Protein AF-A0A453HVV8-F1 (afdb_monomer_lite)

Foldseek 3Di:
DDPPDPDDPDPPVVVVVVVVVVVCVVVVDDPPCVVCCVVVVPDVVVPDDDCPLVVVLVVVLVLVVVVPDPQAAAEEAADPDDPPCVSVVSSQVNNCVPRVHHYDYDHLLQCLVAWDQDPVQFIDGVNTTYQEYAYPDPLDCVSDPDCSSVVSLVSVLSGPHCYNPHPVVSVCPDLVVVLVCLDPPNVVVVDVDPVVVVVVNVPDDDHDDPVPPVVVVVVVVVVVVVD

Sequence (227 aa):
IAFFYRTKKVEDFTAWLLEIHAKMMAVNKKEDLNQYSEVLGLDSERIPRNWAASQFAEALGKAWVEYNNESAVVTMVVQAEERNMYDQYWLINHLKESHGVMIIRKTLAQVEAEGLVLPDGTLVVDGRPVVVVYFRAGYALTDYPSEVERIARLFIEQSSAIKCPSISYHLVGTKKIQQELAKPSVLERFLDNKEDIAKLRKCFAGLWSLDNDEIVKSAIENLTRLS

Secondary structure (DSSP, 8-state):
-----------HHHHHHHHHHHHHHHTT----GGGGHHHHT--GGGS----HHHHHHHHHHHHHHHHT-TT-EEEEE--SS-TTHHHHHHHHHHHHHHH---EEEE-HHHHHHHEEE-TTS-EEETTEEEEEEEESS-SSGGG-SSHHHHHHHHHHHHSSSEEET-HHHHHHTSHHHHHHHTSTTTGGGT---HHHHHHHHHT------TT-HHHHHHHHHHHHT--

Structure (mmCIF, N/CA/C/O backbone):
data_AF-A0A453HVV8-F1
#
_entry.id   AF-A0A453HVV8-F1
#
loop_
_atom_site.group_PDB
_atom_site.id
_atom_site.type_symbol
_atom_site.label_atom_id
_atom_site.label_alt_id
_atom_site.label_comp_id
_atom_site.label_asym_id
_atom_site.label_entity_id
_atom_site.label_seq_id
_atom_site.pdbx_PDB_ins_code
_atom_site.Cartn_x
_atom_site.Cartn_y
_atom_site.Cartn_z
_atom_site.occupancy
_atom_site.B_iso_or_equiv
_atom_site.auth_seq_id
_atom_site.auth_comp_id
_atom_site.auth_asym_id
_atom_site.auth_atom_id
_atom_site.pdbx_PDB_model_num
ATOM 1 N N . ILE A 1 1 ? -32.226 14.887 2.626 1.00 35.22 1 ILE A N 1
ATOM 2 C CA . ILE A 1 1 ? -31.518 14.518 3.877 1.00 35.22 1 ILE A CA 1
ATOM 3 C C . ILE A 1 1 ? -30.706 15.733 4.295 1.00 35.22 1 ILE A C 1
ATOM 5 O O . ILE A 1 1 ? -29.800 16.124 3.573 1.00 35.22 1 ILE A O 1
ATOM 9 N N . ALA A 1 2 ? -31.139 16.415 5.354 1.00 29.61 2 ALA A N 1
ATOM 10 C CA . ALA A 1 2 ? -30.565 17.678 5.800 1.00 29.61 2 ALA A CA 1
ATOM 11 C C . ALA A 1 2 ? -29.297 17.419 6.628 1.00 29.61 2 ALA A C 1
ATOM 13 O O . ALA A 1 2 ? -29.376 16.893 7.735 1.00 29.61 2 ALA A O 1
ATOM 14 N N . PHE A 1 3 ? -28.134 17.789 6.095 1.00 31.64 3 PHE A N 1
ATOM 15 C CA . PHE A 1 3 ? -26.885 17.854 6.853 1.00 31.64 3 PHE A CA 1
ATOM 16 C C . PHE A 1 3 ? -26.875 19.161 7.661 1.00 31.64 3 PHE A C 1
ATOM 18 O O . PHE A 1 3 ? -26.398 20.190 7.198 1.00 31.64 3 PHE A O 1
ATOM 25 N N . PHE A 1 4 ? -27.438 19.136 8.869 1.00 34.00 4 PHE A N 1
ATOM 26 C CA . PHE A 1 4 ? -27.255 20.200 9.861 1.00 34.00 4 PHE A CA 1
ATOM 27 C C . PHE A 1 4 ? -26.228 19.735 10.900 1.00 34.00 4 PHE A C 1
ATOM 29 O O . PHE A 1 4 ? -26.570 19.322 12.003 1.00 34.00 4 PHE A O 1
ATOM 36 N N . TYR A 1 5 ? -24.947 19.808 10.541 1.00 34.34 5 TYR A N 1
ATOM 37 C CA . TYR A 1 5 ? -23.879 19.928 11.532 1.00 34.34 5 TYR A CA 1
ATOM 38 C C . TYR A 1 5 ? -23.508 21.407 11.621 1.00 34.34 5 TYR A C 1
ATOM 40 O O . TYR A 1 5 ? -23.202 22.030 10.610 1.00 34.34 5 TYR A O 1
ATOM 48 N N . ARG A 1 6 ? -23.574 21.973 12.834 1.00 38.25 6 ARG A N 1
ATOM 49 C CA . ARG A 1 6 ? -23.098 23.326 13.168 1.00 38.25 6 ARG A CA 1
ATOM 50 C C . ARG A 1 6 ? -21.663 23.502 12.657 1.00 38.25 6 ARG A C 1
ATOM 52 O O . ARG A 1 6 ? -20.715 23.082 13.318 1.00 38.25 6 ARG A O 1
ATOM 59 N N . THR A 1 7 ? -21.494 24.126 11.500 1.00 39.34 7 THR A N 1
ATOM 60 C CA . THR A 1 7 ? -20.181 24.522 10.999 1.00 39.34 7 THR A CA 1
ATOM 61 C C . THR A 1 7 ? -19.708 25.751 11.767 1.00 39.34 7 THR A C 1
ATOM 63 O O . THR A 1 7 ? -20.425 26.749 11.878 1.00 39.34 7 THR A O 1
ATOM 66 N N . LYS A 1 8 ? -18.479 25.676 12.299 1.00 47.94 8 LYS A N 1
ATOM 67 C CA . LYS A 1 8 ? -17.661 26.848 12.650 1.00 47.94 8 LYS A CA 1
ATOM 68 C C . LYS A 1 8 ? -17.756 27.872 11.508 1.00 47.94 8 LYS A C 1
ATOM 70 O O . LYS A 1 8 ? -17.893 27.450 10.361 1.00 47.94 8 LYS A O 1
ATOM 75 N N . LYS A 1 9 ? -17.702 29.178 11.821 1.00 49.72 9 LYS A N 1
ATOM 76 C CA . LYS A 1 9 ? -17.649 30.265 10.822 1.00 49.72 9 LYS A CA 1
ATOM 77 C C . LYS A 1 9 ? -16.786 29.817 9.641 1.00 49.72 9 LYS A C 1
ATOM 79 O O . LYS A 1 9 ? -15.600 29.556 9.816 1.00 49.72 9 LYS A O 1
ATOM 84 N N . VAL A 1 10 ? -17.427 29.648 8.493 1.00 59.25 10 VAL A N 1
ATOM 85 C CA . VAL A 1 10 ? -16.767 29.272 7.250 1.00 59.25 10 VAL A CA 1
ATOM 86 C C . VAL A 1 10 ? -15.940 30.485 6.826 1.00 59.25 10 VAL A C 1
ATOM 88 O O . VAL A 1 10 ? -16.474 31.592 6.824 1.00 59.25 10 VAL A O 1
ATOM 91 N N . GLU A 1 11 ? -14.647 30.305 6.554 1.00 76.50 11 GLU A N 1
ATOM 92 C CA . GLU A 1 11 ? -13.771 31.400 6.115 1.00 76.50 11 GLU A CA 1
ATOM 93 C C . GLU A 1 11 ? -14.331 32.071 4.853 1.00 76.50 11 GLU A C 1
ATOM 95 O O . GLU A 1 11 ? -14.941 31.400 4.014 1.00 76.50 11 GLU A O 1
ATOM 100 N N . ASP A 1 12 ? -14.111 33.382 4.710 1.00 81.75 12 ASP A N 1
ATOM 101 C CA . ASP A 1 12 ? -14.755 34.225 3.689 1.00 81.75 12 ASP A CA 1
ATOM 102 C C . ASP A 1 12 ? -14.621 33.656 2.267 1.00 81.75 12 ASP A C 1
ATOM 104 O O . ASP A 1 12 ? -15.569 33.686 1.482 1.00 81.75 12 ASP A O 1
ATOM 108 N N . PHE A 1 13 ? -13.476 33.042 1.956 1.00 75.69 13 PHE A N 1
ATOM 109 C CA . PHE A 1 13 ? -13.241 32.380 0.673 1.00 75.69 13 PHE A CA 1
ATOM 110 C C . PHE A 1 13 ? -14.183 31.190 0.430 1.00 75.69 13 PHE A C 1
ATOM 112 O O . PHE A 1 13 ? -14.746 31.042 -0.654 1.00 75.69 13 PHE A O 1
ATOM 119 N N . THR A 1 14 ? -14.405 30.354 1.444 1.00 74.94 14 THR A N 1
ATOM 120 C CA . THR A 1 14 ? -15.292 29.190 1.324 1.00 74.94 14 THR A CA 1
ATOM 121 C C . THR A 1 14 ? -16.762 29.620 1.309 1.00 74.94 14 THR A C 1
ATOM 123 O O . THR A 1 14 ? -17.561 29.033 0.580 1.00 74.94 14 THR A O 1
ATOM 126 N N . ALA A 1 15 ? -17.126 30.681 2.039 1.00 76.94 15 ALA A N 1
ATOM 127 C CA . ALA A 1 15 ? -18.464 31.270 1.967 1.00 76.94 15 ALA A CA 1
ATOM 128 C C . ALA A 1 15 ? -18.771 31.802 0.556 1.00 76.94 15 ALA A C 1
ATOM 130 O O . ALA A 1 15 ? -19.842 31.531 0.011 1.00 76.94 15 ALA A O 1
ATOM 131 N N . TRP A 1 16 ? -17.801 32.471 -0.072 1.00 87.69 16 TRP A N 1
ATOM 132 C CA . TRP A 1 16 ? -17.907 32.938 -1.454 1.00 87.69 16 TRP A CA 1
ATOM 133 C C . TRP A 1 16 ? -18.043 31.785 -2.464 1.00 87.69 16 TRP A C 1
ATOM 135 O O . TRP A 1 16 ? -18.898 31.838 -3.349 1.00 87.69 16 TRP A O 1
ATOM 145 N N . LEU A 1 17 ? -17.278 30.697 -2.311 1.00 85.44 17 LEU A N 1
ATOM 146 C CA . LEU A 1 17 ? -17.416 29.509 -3.167 1.00 85.44 17 LEU A CA 1
ATOM 147 C C . LEU A 1 17 ? -18.788 28.830 -3.021 1.00 85.44 17 LEU A C 1
ATOM 149 O O . LEU A 1 17 ? -19.368 28.399 -4.020 1.00 85.44 17 LEU A O 1
ATOM 153 N N . LEU A 1 18 ? -19.339 28.760 -1.805 1.00 79.06 18 LEU A N 1
ATOM 154 C CA . LEU A 1 18 ? -20.696 28.250 -1.573 1.00 79.06 18 LEU A CA 1
ATOM 155 C C . LEU A 1 18 ? -21.758 29.144 -2.222 1.00 79.06 18 LEU A C 1
ATOM 157 O O . LEU A 1 18 ? -22.735 28.631 -2.766 1.00 79.06 18 LEU A O 1
ATOM 161 N N . GLU A 1 19 ? -21.558 30.463 -2.222 1.00 86.25 19 GLU A N 1
ATOM 162 C CA . GLU A 1 19 ? -22.435 31.398 -2.930 1.00 86.25 19 GLU A CA 1
ATOM 163 C C . GLU A 1 19 ? -22.391 31.169 -4.449 1.00 86.25 19 GLU A C 1
ATOM 165 O O . GLU A 1 19 ? -23.438 31.152 -5.102 1.00 86.25 19 GLU A O 1
ATOM 170 N N . ILE A 1 20 ? -21.205 30.924 -5.020 1.00 85.31 20 ILE A N 1
ATOM 171 C CA . ILE A 1 20 ? -21.062 30.536 -6.433 1.00 85.31 20 ILE A CA 1
ATOM 172 C C . ILE A 1 20 ? -21.808 29.231 -6.703 1.00 85.31 20 ILE A C 1
ATOM 174 O O . ILE A 1 20 ? -22.584 29.167 -7.655 1.00 85.31 20 ILE A O 1
ATOM 178 N N . HIS A 1 21 ? -21.617 28.205 -5.870 1.00 78.06 21 HIS A N 1
ATOM 179 C CA . HIS A 1 21 ? -22.300 26.923 -6.032 1.00 78.06 21 HIS A CA 1
ATOM 180 C C . HIS A 1 21 ? -23.826 27.085 -5.971 1.00 78.06 21 HIS A C 1
ATOM 182 O O . HIS A 1 21 ? -24.528 26.592 -6.851 1.00 78.06 21 HIS A O 1
ATOM 188 N N . ALA A 1 22 ? -24.345 27.843 -5.001 1.00 79.06 22 ALA A N 1
ATOM 189 C CA . ALA A 1 22 ? -25.773 28.135 -4.888 1.00 79.06 22 ALA A CA 1
ATOM 190 C C . ALA A 1 22 ? -26.310 28.870 -6.127 1.00 79.06 22 ALA A C 1
ATOM 192 O O . ALA A 1 22 ? -27.369 28.510 -6.643 1.00 79.06 22 ALA A O 1
ATOM 193 N N . LYS A 1 23 ? -25.559 29.849 -6.653 1.00 84.06 23 LYS A N 1
ATOM 194 C CA . LYS A 1 23 ? -25.899 30.529 -7.911 1.00 84.06 23 LYS A CA 1
ATOM 195 C C . LYS A 1 23 ? -25.912 29.551 -9.084 1.00 84.06 23 LYS A C 1
ATOM 197 O O . LYS A 1 23 ? -26.877 29.567 -9.835 1.00 84.06 23 LYS A O 1
ATOM 202 N N . MET A 1 24 ? -24.913 28.674 -9.219 1.00 77.12 24 MET A N 1
ATOM 203 C CA . MET A 1 24 ? -24.854 27.657 -10.283 1.00 77.12 24 MET A CA 1
ATOM 204 C C . MET A 1 24 ? -26.018 26.659 -10.213 1.00 77.12 24 MET A C 1
ATOM 206 O O . MET A 1 24 ? -26.622 26.349 -11.242 1.00 77.12 24 MET A O 1
ATOM 210 N N . MET A 1 25 ? -26.379 26.216 -9.007 1.00 71.56 25 MET A N 1
ATOM 211 C CA . MET A 1 25 ? -27.536 25.349 -8.771 1.00 71.56 25 MET A CA 1
ATOM 212 C C . MET A 1 25 ? -28.857 26.049 -9.113 1.00 71.56 25 MET A C 1
ATOM 214 O O . MET A 1 25 ? -29.742 25.423 -9.693 1.00 71.56 25 MET A O 1
ATOM 218 N N . ALA A 1 26 ? -28.988 27.350 -8.826 1.00 78.88 26 ALA A N 1
ATOM 219 C CA . ALA A 1 26 ? -30.176 28.135 -9.173 1.00 78.88 26 ALA A CA 1
ATOM 220 C C . ALA A 1 26 ? -30.367 28.297 -10.691 1.00 78.88 26 ALA A C 1
ATOM 222 O O . ALA A 1 26 ? -31.504 28.331 -11.158 1.00 78.88 26 ALA A O 1
ATOM 223 N N . VAL A 1 27 ? -29.280 28.337 -11.473 1.00 81.19 27 VAL A N 1
ATOM 224 C CA . VAL A 1 27 ? -29.361 28.313 -12.949 1.00 81.19 27 VAL A CA 1
ATOM 225 C C . VAL A 1 27 ? -29.596 26.904 -13.506 1.00 81.19 27 VAL A C 1
ATOM 227 O O . VAL A 1 27 ? -29.660 26.733 -14.721 1.00 81.19 27 VAL A O 1
ATOM 230 N N . ASN A 1 28 ? -29.712 25.892 -12.637 1.00 67.69 28 ASN A N 1
ATOM 231 C CA . ASN A 1 28 ? -29.846 24.481 -12.994 1.00 67.69 28 ASN A CA 1
ATOM 232 C C . ASN A 1 28 ? -28.794 24.042 -14.028 1.00 67.69 28 ASN A C 1
ATOM 234 O O . ASN A 1 28 ? -29.092 23.294 -14.965 1.00 67.69 28 ASN A O 1
ATOM 238 N N . LYS A 1 29 ? -27.566 24.568 -13.893 1.00 60.41 29 LYS A N 1
ATOM 239 C CA . LYS A 1 29 ? -26.468 24.279 -14.815 1.00 60.41 29 LYS A CA 1
ATOM 240 C C . LYS A 1 29 ? -26.126 22.795 -14.693 1.00 60.41 29 LYS A C 1
ATOM 242 O O . LYS A 1 29 ? -25.460 22.378 -13.751 1.00 60.41 29 LYS A O 1
ATOM 247 N N . LYS A 1 30 ? -26.597 21.994 -15.647 1.00 58.25 30 LYS A N 1
ATOM 248 C CA . LYS A 1 30 ? -26.200 20.593 -15.769 1.00 58.25 30 LYS A CA 1
ATOM 249 C C . LYS A 1 30 ? -24.775 20.549 -16.306 1.00 58.25 30 LYS A C 1
ATOM 251 O O . LYS A 1 30 ? -24.537 20.920 -17.449 1.00 58.25 30 LYS A O 1
ATOM 256 N N . GLU A 1 31 ? -23.832 20.081 -15.498 1.00 59.59 31 GLU A N 1
ATOM 257 C CA . GLU A 1 31 ? -22.476 19.744 -15.951 1.00 59.59 31 GLU A CA 1
ATOM 258 C C . GLU A 1 31 ? -22.471 18.347 -16.583 1.00 59.59 31 GLU A C 1
ATOM 260 O O . GLU A 1 31 ? -21.721 17.456 -16.198 1.00 59.59 31 GLU A O 1
ATOM 265 N N . ASP A 1 32 ? -23.381 18.138 -17.531 1.00 57.94 32 ASP A N 1
ATOM 266 C CA . ASP A 1 32 ? -23.475 16.896 -18.279 1.00 57.94 32 ASP A CA 1
ATOM 267 C C . ASP A 1 32 ? -22.634 17.043 -19.547 1.00 57.94 32 ASP A C 1
ATOM 269 O O . ASP A 1 32 ? -23.061 17.647 -20.532 1.00 57.94 32 ASP A O 1
ATOM 273 N N . LEU A 1 33 ? -21.408 16.515 -19.505 1.00 57.66 33 LEU A N 1
ATOM 274 C CA . LEU A 1 33 ? -20.479 16.531 -20.640 1.00 57.66 33 LEU A CA 1
ATOM 275 C C . LEU A 1 33 ? -21.088 15.899 -21.901 1.00 57.66 33 LEU A C 1
ATOM 277 O O . LEU A 1 33 ? -20.681 16.249 -23.009 1.00 57.66 33 LEU A O 1
ATOM 281 N N . ASN A 1 34 ? -22.105 15.039 -21.755 1.00 59.41 34 ASN A N 1
ATOM 282 C CA . ASN A 1 34 ? -22.815 14.448 -22.887 1.00 59.41 34 ASN A CA 1
ATOM 283 C C . ASN A 1 34 ? -23.526 15.501 -23.748 1.00 59.41 34 ASN A C 1
ATOM 285 O O . ASN A 1 34 ? -23.681 15.287 -24.948 1.00 59.41 34 ASN A O 1
ATOM 289 N N . GLN A 1 35 ? -23.895 16.659 -23.188 1.00 61.25 35 GLN A N 1
ATOM 290 C CA . GLN A 1 35 ? -24.517 17.756 -23.943 1.00 61.25 35 GLN A CA 1
ATOM 291 C C . GLN A 1 35 ? -23.563 18.413 -24.950 1.00 61.25 35 GLN A C 1
ATOM 293 O O . GLN A 1 35 ? -24.018 19.051 -25.895 1.00 61.25 35 GLN A O 1
ATOM 298 N N . TYR A 1 36 ? -22.251 18.236 -24.777 1.00 61.66 36 TYR A N 1
ATOM 299 C CA . TYR A 1 36 ? -21.220 18.739 -25.689 1.00 61.66 36 TYR A CA 1
ATOM 300 C C . TYR A 1 36 ? -20.586 17.627 -26.534 1.00 61.66 36 TYR A C 1
ATOM 302 O O . TYR A 1 36 ? -19.618 17.885 -27.248 1.00 61.66 36 TYR A O 1
ATOM 310 N N . SER A 1 37 ? -21.108 16.397 -26.462 1.00 60.88 37 SER A N 1
ATOM 311 C CA . SER A 1 37 ? -20.498 15.217 -27.086 1.00 60.88 37 SER A CA 1
ATOM 312 C C . SER A 1 37 ? -20.373 15.331 -28.608 1.00 60.88 37 SER A C 1
ATOM 314 O O . SER A 1 37 ? -19.290 15.086 -29.136 1.00 60.88 37 SER A O 1
ATOM 316 N N . GLU A 1 38 ? -21.417 15.795 -29.303 1.00 60.84 38 GLU A N 1
ATOM 317 C CA . GLU A 1 38 ? -21.387 16.024 -30.758 1.00 60.84 38 GLU A CA 1
ATOM 318 C C . GLU A 1 38 ? -20.434 17.161 -31.160 1.00 60.84 38 GLU A C 1
ATOM 320 O O . GLU A 1 38 ? -19.725 17.049 -32.157 1.00 60.84 38 GLU A O 1
ATOM 325 N N . VAL A 1 39 ? -20.372 18.242 -30.372 1.00 64.75 39 VAL A N 1
ATOM 326 C CA . VAL A 1 39 ? -19.542 19.428 -30.669 1.00 64.75 39 VAL A CA 1
ATOM 327 C C . VAL A 1 39 ? -18.055 19.153 -30.433 1.00 64.75 39 VAL A C 1
ATOM 329 O O . VAL A 1 39 ? -17.204 19.645 -31.170 1.00 64.75 39 VAL A O 1
ATOM 332 N N . LEU A 1 40 ? -17.736 18.371 -29.402 1.00 66.56 40 LEU A N 1
ATOM 333 C CA . LEU A 1 40 ? -16.366 18.031 -29.018 1.00 66.56 40 LEU A CA 1
ATOM 334 C C . LEU A 1 40 ? -15.879 16.713 -29.645 1.00 66.56 40 LEU A C 1
ATOM 336 O O . LEU A 1 40 ? -14.731 16.332 -29.425 1.00 66.56 40 LEU A O 1
ATOM 340 N N . GLY A 1 41 ? -16.731 16.009 -30.402 1.00 65.88 41 GLY A N 1
ATOM 341 C CA . GLY A 1 41 ? -16.420 14.685 -30.947 1.00 65.88 41 GLY A CA 1
ATOM 342 C C . GLY A 1 41 ? -16.088 13.659 -29.856 1.00 65.88 41 GLY A C 1
ATOM 343 O O . GLY A 1 41 ? -15.232 12.796 -30.060 1.00 65.88 41 GLY A O 1
ATOM 344 N N . LEU A 1 42 ? -16.707 13.787 -28.676 1.00 68.94 42 LEU A N 1
ATOM 345 C CA . LEU A 1 42 ? -16.451 12.911 -27.535 1.00 68.94 42 LEU A CA 1
ATOM 346 C C . LEU A 1 42 ? -17.173 11.584 -27.743 1.00 68.94 42 LEU A C 1
ATOM 348 O O . LEU A 1 42 ? -18.352 11.430 -27.437 1.00 68.94 42 LEU A O 1
ATOM 352 N N . ASP A 1 43 ? -16.426 10.613 -28.246 1.00 71.56 43 ASP A N 1
ATOM 353 C CA . ASP A 1 43 ? -16.847 9.223 -28.303 1.00 71.56 43 ASP A CA 1
ATOM 354 C C . ASP A 1 43 ? -16.552 8.555 -26.953 1.00 71.56 43 ASP A C 1
ATOM 356 O O . ASP A 1 43 ? -15.411 8.196 -26.645 1.00 71.56 43 ASP A O 1
ATOM 360 N N . SER A 1 44 ? -17.589 8.427 -26.120 1.00 68.75 44 SER A N 1
ATOM 361 C CA . SER A 1 44 ? -17.477 7.810 -24.792 1.00 68.75 44 SER A CA 1
ATOM 362 C C . SER A 1 44 ? -16.998 6.353 -24.839 1.00 68.75 44 SER A C 1
ATOM 364 O O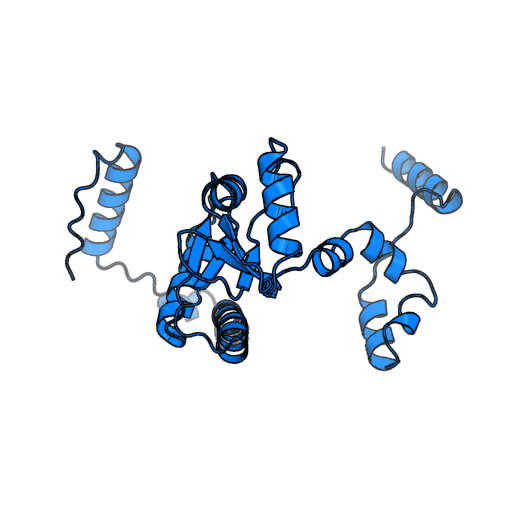 . SER A 1 44 ? -16.434 5.878 -23.855 1.00 68.75 44 SER A O 1
ATOM 366 N N . GLU A 1 45 ? -17.138 5.661 -25.978 1.00 79.75 45 GLU A N 1
ATOM 367 C CA . GLU A 1 45 ? -16.640 4.293 -26.160 1.00 79.75 45 GLU A CA 1
ATOM 368 C C . GLU A 1 45 ? -15.117 4.247 -26.357 1.00 79.75 45 GLU A C 1
ATOM 370 O O . GLU A 1 45 ? -14.491 3.215 -26.110 1.00 79.75 45 GLU A O 1
ATOM 375 N N . ARG A 1 46 ? -14.487 5.372 -26.727 1.00 82.44 46 ARG A N 1
ATOM 376 C CA . ARG A 1 46 ? -13.018 5.497 -26.809 1.00 82.44 46 ARG A CA 1
ATOM 377 C C . ARG A 1 46 ? -12.359 5.748 -25.465 1.00 82.44 46 ARG A C 1
ATOM 379 O O . ARG A 1 46 ? -11.139 5.625 -25.373 1.00 82.44 46 ARG A O 1
ATOM 386 N N . ILE A 1 47 ? -13.128 6.115 -24.441 1.00 81.00 47 ILE A N 1
ATOM 387 C CA . ILE A 1 47 ? -12.623 6.278 -23.079 1.00 81.00 47 ILE A CA 1
ATOM 388 C C . ILE A 1 47 ? -12.724 4.914 -22.391 1.00 81.00 47 ILE A C 1
ATOM 390 O O . ILE A 1 47 ? -13.834 4.440 -22.133 1.00 81.00 47 ILE A O 1
ATOM 394 N N . PRO A 1 48 ? -11.595 4.254 -22.068 1.00 86.81 48 PRO A N 1
ATOM 395 C CA . PRO A 1 48 ? -11.646 2.964 -21.403 1.00 86.81 48 PRO A CA 1
A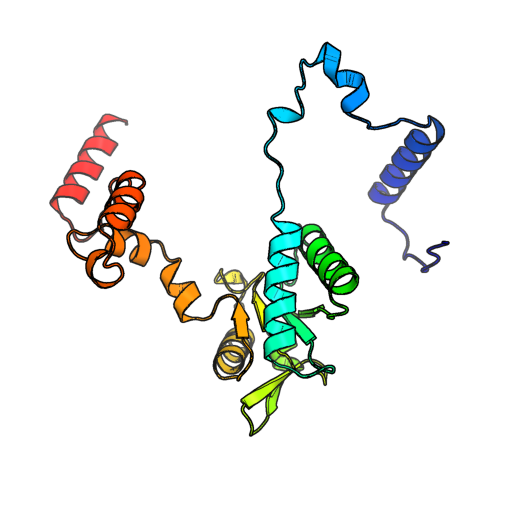TOM 396 C C . PRO A 1 48 ? -12.351 3.095 -20.055 1.00 86.81 48 PRO A C 1
ATOM 398 O O . PRO A 1 48 ? -12.035 3.979 -19.254 1.00 86.81 48 PRO A O 1
ATOM 401 N N . ARG A 1 49 ? -13.293 2.189 -19.782 1.00 87.81 49 ARG A N 1
ATOM 402 C CA . ARG A 1 49 ? -13.923 2.110 -18.460 1.00 87.81 49 ARG A CA 1
ATOM 403 C C . ARG A 1 49 ? -12.856 1.853 -17.398 1.00 87.81 49 ARG A C 1
ATOM 405 O O . ARG A 1 49 ? -11.990 0.999 -17.582 1.00 87.81 49 ARG A O 1
ATOM 412 N N . ASN A 1 50 ? -12.957 2.553 -16.271 1.00 86.62 50 ASN A N 1
ATOM 413 C CA . ASN A 1 50 ? -12.022 2.433 -15.161 1.00 86.62 50 ASN A CA 1
ATOM 414 C C . ASN A 1 50 ? -12.749 1.948 -13.902 1.00 86.62 50 ASN A C 1
ATOM 416 O O . ASN A 1 50 ? -13.582 2.655 -13.344 1.00 86.62 50 ASN A O 1
ATOM 420 N N . TRP A 1 51 ? -12.403 0.741 -13.460 1.00 89.06 51 TRP A N 1
ATOM 421 C CA . TRP A 1 51 ? -12.999 0.074 -12.299 1.00 89.06 51 TRP A CA 1
ATOM 422 C C . TRP A 1 51 ? -12.082 0.089 -11.073 1.00 89.06 51 TRP A C 1
ATOM 424 O O . TRP A 1 51 ? -12.326 -0.652 -10.121 1.00 89.06 51 TRP A O 1
ATOM 434 N N . ALA A 1 52 ? -11.022 0.905 -11.083 1.00 89.19 52 ALA A N 1
ATOM 435 C CA . ALA A 1 52 ? -9.985 0.880 -10.058 1.00 89.19 52 ALA A CA 1
ATOM 436 C C . ALA A 1 52 ? -10.565 1.008 -8.644 1.00 89.19 52 ALA A C 1
ATOM 438 O O . ALA A 1 52 ? -10.319 0.141 -7.813 1.00 89.19 52 ALA A O 1
ATOM 439 N N . ALA A 1 53 ? -11.395 2.025 -8.381 1.00 83.44 53 ALA A N 1
ATOM 440 C CA . ALA A 1 53 ? -11.973 2.251 -7.053 1.00 83.44 53 ALA A CA 1
ATOM 441 C C . ALA A 1 53 ? -12.782 1.043 -6.543 1.00 83.44 53 ALA A C 1
ATOM 443 O O . ALA A 1 53 ? -12.599 0.615 -5.403 1.00 83.44 53 ALA A O 1
ATOM 444 N N . SER A 1 54 ? -13.613 0.446 -7.405 1.00 88.56 54 SER A N 1
ATOM 445 C CA . SER A 1 54 ? -14.372 -0.761 -7.063 1.00 88.56 54 SER A CA 1
ATOM 446 C C . SER A 1 54 ? -13.477 -1.975 -6.835 1.00 88.56 54 SER A C 1
ATOM 448 O O . SER A 1 54 ? -13.699 -2.731 -5.897 1.00 88.56 54 SER A O 1
ATOM 450 N N . GLN A 1 55 ? -12.422 -2.141 -7.633 1.00 94.12 55 GLN A N 1
ATOM 451 C CA . GLN A 1 55 ? -11.492 -3.261 -7.490 1.00 94.12 55 GLN A CA 1
ATOM 452 C C . GLN A 1 55 ? -10.625 -3.144 -6.229 1.00 94.12 55 GLN A C 1
ATOM 454 O O . GLN A 1 55 ? -10.337 -4.160 -5.598 1.00 94.12 55 GLN A O 1
ATOM 459 N N . PHE A 1 56 ? -10.247 -1.928 -5.818 1.00 93.69 56 PHE A N 1
ATOM 460 C CA . PHE A 1 56 ? -9.570 -1.706 -4.537 1.00 93.69 56 PHE A CA 1
ATOM 461 C C . PHE A 1 56 ? -10.469 -2.073 -3.353 1.00 93.69 56 PHE A C 1
ATOM 463 O O . PHE A 1 56 ? -10.014 -2.765 -2.442 1.00 93.69 56 PHE A O 1
ATOM 470 N N . ALA A 1 57 ? -11.737 -1.649 -3.367 1.00 93.19 57 ALA A N 1
ATOM 471 C CA . ALA A 1 57 ? -12.684 -2.016 -2.316 1.00 93.19 57 ALA A CA 1
ATOM 472 C C . ALA A 1 57 ? -12.931 -3.529 -2.284 1.00 93.19 57 ALA A C 1
ATOM 474 O O . ALA A 1 57 ? -12.863 -4.126 -1.219 1.00 93.19 57 ALA A O 1
ATOM 475 N N . GLU A 1 58 ? -13.122 -4.160 -3.442 1.00 94.69 58 GLU A N 1
ATOM 476 C CA . GLU A 1 58 ? -13.275 -5.613 -3.568 1.00 94.69 58 GLU A CA 1
ATOM 477 C C . GLU A 1 58 ? -12.085 -6.375 -2.963 1.00 94.69 58 GLU A C 1
ATOM 479 O O . GLU A 1 58 ? -12.265 -7.349 -2.234 1.00 94.69 58 GLU A O 1
ATOM 484 N N . ALA A 1 59 ? -10.853 -5.931 -3.230 1.00 95.69 59 ALA A N 1
ATOM 485 C CA . ALA A 1 59 ? -9.657 -6.566 -2.682 1.00 95.69 59 ALA A CA 1
ATOM 486 C C . ALA A 1 59 ? -9.594 -6.459 -1.148 1.00 95.69 59 ALA A C 1
ATOM 488 O O . ALA A 1 59 ? -9.292 -7.444 -0.473 1.00 95.69 59 ALA A O 1
ATOM 489 N N . LEU A 1 60 ? -9.910 -5.284 -0.591 1.00 95.19 60 LEU A N 1
ATOM 490 C CA . LEU A 1 60 ? -9.977 -5.082 0.862 1.00 95.19 60 LEU A CA 1
ATOM 491 C C . LEU A 1 60 ? -11.127 -5.875 1.498 1.00 95.19 60 LEU A C 1
ATOM 493 O O . LEU A 1 60 ? -10.945 -6.461 2.564 1.00 95.19 60 LEU A O 1
ATOM 497 N N . GLY A 1 61 ? -12.282 -5.929 0.835 1.00 93.94 61 GLY A N 1
ATOM 498 C CA . GLY A 1 61 ? -13.446 -6.702 1.259 1.00 93.94 61 GLY A CA 1
ATOM 499 C C . GLY A 1 61 ? -13.140 -8.194 1.336 1.00 93.94 61 GLY A C 1
ATOM 500 O O . GLY A 1 61 ? -13.423 -8.825 2.349 1.00 93.94 61 GLY A O 1
ATOM 501 N N . LYS A 1 62 ? -12.461 -8.749 0.327 1.00 94.62 62 LYS A N 1
ATOM 502 C CA . LYS A 1 62 ? -12.003 -10.149 0.345 1.00 94.62 62 LYS A CA 1
ATOM 503 C C . LYS A 1 62 ? -11.022 -10.431 1.473 1.00 94.62 62 LYS A C 1
ATOM 505 O O . LYS A 1 62 ? -11.194 -11.414 2.180 1.00 94.62 62 LYS A O 1
ATOM 510 N N . ALA A 1 63 ? -10.037 -9.558 1.684 1.00 92.38 63 ALA A N 1
ATOM 511 C CA . ALA A 1 63 ? -9.099 -9.705 2.797 1.00 92.38 63 ALA A CA 1
ATOM 512 C C . ALA A 1 63 ? -9.817 -9.711 4.161 1.00 92.38 63 ALA A C 1
ATOM 514 O O . ALA A 1 63 ? -9.437 -10.463 5.055 1.00 92.38 63 ALA A O 1
ATOM 515 N N . TRP A 1 64 ? -10.877 -8.909 4.304 1.00 93.38 64 TRP A N 1
ATOM 516 C CA . TRP A 1 64 ? -11.728 -8.903 5.493 1.00 93.38 64 TRP A CA 1
ATOM 517 C C . TRP A 1 64 ? -12.530 -10.203 5.660 1.00 93.38 64 TRP A C 1
ATOM 519 O O . TRP A 1 64 ? -12.535 -10.770 6.751 1.00 93.38 64 TRP A O 1
ATOM 529 N N . VAL A 1 65 ? -13.143 -10.711 4.584 1.00 91.56 65 VAL A N 1
ATOM 530 C CA . VAL A 1 65 ? -13.892 -11.983 4.593 1.00 91.56 65 VAL A CA 1
ATOM 531 C C . VAL A 1 65 ? -12.991 -13.156 4.985 1.00 91.56 65 VAL A C 1
ATOM 533 O O . VAL A 1 65 ? -13.373 -13.950 5.839 1.00 91.56 65 VAL A O 1
ATOM 536 N N . GLU A 1 66 ? -11.782 -13.236 4.426 1.00 90.50 66 GLU A N 1
ATOM 537 C CA . GLU A 1 66 ? -10.813 -14.300 4.738 1.00 90.50 66 GLU A CA 1
ATOM 538 C C . GLU A 1 66 ? -10.347 -14.273 6.203 1.00 90.50 66 GLU A C 1
ATOM 540 O O . GLU A 1 66 ? -10.080 -15.316 6.794 1.00 90.50 66 GLU A O 1
ATOM 545 N N . TYR A 1 67 ? -10.275 -13.090 6.820 1.00 87.12 67 TYR A N 1
ATOM 546 C CA . TYR A 1 67 ? -9.935 -12.958 8.242 1.00 87.12 67 TYR A CA 1
ATOM 547 C C . TYR A 1 67 ? -11.079 -13.385 9.172 1.00 87.12 67 TYR A C 1
ATOM 549 O O . TYR A 1 67 ? -10.831 -13.740 10.323 1.00 87.12 67 TYR A O 1
ATOM 557 N N . ASN A 1 68 ? -12.321 -13.378 8.674 1.00 88.19 68 ASN A N 1
ATOM 558 C CA . ASN A 1 68 ? -13.500 -13.957 9.320 1.00 88.19 68 ASN A CA 1
ATOM 559 C C . ASN A 1 68 ? -13.755 -13.454 10.759 1.00 88.19 68 ASN A C 1
ATOM 561 O O . ASN A 1 68 ? -14.009 -14.230 11.682 1.00 88.19 68 ASN A O 1
ATOM 565 N N . ASN A 1 69 ? -13.685 -12.134 10.956 1.00 88.62 69 ASN A N 1
ATOM 566 C CA . ASN A 1 69 ? -14.036 -11.479 12.217 1.00 88.62 69 ASN A CA 1
ATOM 567 C C . ASN A 1 69 ? -14.903 -10.242 11.951 1.00 88.62 69 ASN A C 1
ATOM 569 O O . ASN A 1 69 ? -14.401 -9.202 11.526 1.00 88.62 69 ASN A O 1
ATOM 573 N N . GLU A 1 70 ? -16.196 -10.334 12.269 1.00 89.44 70 GLU A N 1
ATOM 574 C CA . GLU A 1 70 ? -17.177 -9.268 12.014 1.00 89.44 70 GLU A CA 1
ATOM 575 C C . GLU A 1 70 ? -16.878 -7.953 12.754 1.00 89.44 70 GLU A C 1
ATOM 577 O O . GLU A 1 70 ? -17.304 -6.879 12.331 1.00 89.44 70 GLU A O 1
ATOM 582 N N . SER A 1 71 ? -16.130 -8.021 13.859 1.00 91.56 71 SER A N 1
ATOM 583 C CA . SER A 1 71 ? -15.729 -6.842 14.634 1.00 91.56 71 SER A CA 1
ATOM 584 C C . SER A 1 71 ? -14.460 -6.167 14.104 1.00 91.56 71 SER A C 1
ATOM 586 O O . SER A 1 71 ? -14.141 -5.051 14.528 1.00 91.56 71 SER A O 1
ATOM 588 N N . ALA A 1 72 ? -13.740 -6.820 13.184 1.00 95.12 72 ALA A N 1
ATOM 589 C CA . ALA A 1 72 ? -12.491 -6.308 12.651 1.00 95.12 72 ALA A CA 1
ATOM 590 C C . ALA A 1 72 ? -12.716 -5.160 11.662 1.00 95.12 72 ALA A C 1
ATOM 592 O O . ALA A 1 72 ? -13.693 -5.120 10.911 1.00 95.12 72 ALA A O 1
ATOM 593 N N . VAL A 1 73 ? -11.773 -4.225 11.637 1.00 97.31 73 VAL A N 1
ATOM 594 C CA . VAL A 1 73 ? -11.779 -3.062 10.747 1.00 97.31 73 VAL A CA 1
ATOM 595 C C . VAL A 1 73 ? -10.542 -3.035 9.861 1.00 97.31 73 VAL A C 1
ATOM 597 O O . VAL A 1 73 ? -9.546 -3.716 10.110 1.00 97.31 73 VAL A O 1
ATOM 600 N N . VAL A 1 74 ? -10.591 -2.203 8.827 1.00 98.06 74 VAL A N 1
ATOM 601 C CA . VAL A 1 74 ? -9.397 -1.792 8.087 1.00 98.06 74 VAL A CA 1
ATOM 602 C C . VAL A 1 74 ? -8.853 -0.518 8.726 1.00 98.06 74 VAL A C 1
ATOM 604 O O . VAL A 1 74 ? -9.583 0.458 8.899 1.00 98.06 74 VAL A O 1
ATOM 607 N N . THR A 1 75 ? -7.563 -0.485 9.037 1.00 98.38 75 THR A N 1
ATOM 608 C CA . THR A 1 75 ? -6.882 0.748 9.448 1.00 98.38 75 THR A CA 1
ATOM 609 C C . THR A 1 75 ? -6.165 1.336 8.246 1.00 98.38 75 THR A C 1
ATOM 611 O O . THR A 1 75 ? -5.251 0.727 7.695 1.00 98.38 75 THR A O 1
ATOM 614 N N . MET A 1 76 ? -6.564 2.534 7.829 1.00 98.56 76 MET A N 1
ATOM 615 C CA . MET A 1 76 ? -5.867 3.298 6.803 1.00 98.56 76 MET A CA 1
ATOM 616 C C . MET A 1 76 ? -4.849 4.227 7.463 1.00 98.56 76 MET A C 1
ATOM 618 O O . MET A 1 76 ? -5.226 5.169 8.165 1.00 98.56 76 MET A O 1
ATOM 622 N N . VAL A 1 77 ? -3.564 3.971 7.221 1.00 98.62 77 VAL A N 1
ATOM 623 C CA . VAL A 1 77 ? -2.478 4.827 7.710 1.00 98.62 77 VAL A CA 1
ATOM 624 C C . VAL A 1 77 ? -2.367 6.039 6.794 1.00 98.62 77 VAL A C 1
ATOM 626 O O . VAL A 1 77 ? -2.132 5.874 5.600 1.00 98.62 77 VAL A O 1
ATOM 629 N N . VAL A 1 78 ? -2.544 7.245 7.331 1.00 98.50 78 VAL A N 1
ATOM 630 C CA . VAL A 1 78 ? -2.611 8.498 6.556 1.00 98.50 78 VAL A CA 1
ATOM 631 C C . VAL A 1 78 ? -1.606 9.535 7.050 1.00 98.50 78 VAL A C 1
ATOM 633 O O . VAL A 1 78 ? -1.135 9.470 8.186 1.00 98.50 78 VAL A O 1
ATOM 636 N N . GLN A 1 79 ? -1.292 10.514 6.202 1.00 97.81 79 GLN A N 1
ATOM 637 C CA . GLN A 1 79 ? -0.546 11.703 6.612 1.00 97.81 79 GLN A CA 1
ATOM 638 C C . GLN A 1 79 ? -1.435 12.599 7.489 1.00 97.81 79 GLN A C 1
ATOM 640 O O . GLN A 1 79 ? -2.661 12.584 7.356 1.00 97.81 79 GLN A O 1
ATOM 645 N N . ALA A 1 80 ? -0.827 13.391 8.378 1.00 93.81 80 ALA A N 1
ATOM 646 C CA . ALA A 1 80 ? -1.566 14.338 9.219 1.00 93.81 80 ALA A CA 1
ATOM 647 C C . ALA A 1 80 ? -2.272 15.420 8.380 1.00 93.81 80 ALA A C 1
ATOM 649 O O . ALA A 1 80 ? -3.418 15.775 8.653 1.00 93.81 80 ALA A O 1
ATOM 650 N N . GLU A 1 81 ? -1.607 15.890 7.323 1.00 93.25 81 GLU A N 1
ATOM 651 C CA . GLU A 1 81 ? -2.154 16.818 6.338 1.00 93.25 81 GLU A CA 1
ATOM 652 C C . GLU A 1 81 ? -2.232 16.132 4.974 1.00 93.25 81 GLU A C 1
ATOM 654 O O . GLU A 1 81 ? -1.218 15.890 4.328 1.00 93.25 81 GLU A O 1
ATOM 659 N N . GLU A 1 82 ? -3.445 15.821 4.522 1.00 93.50 82 GLU A N 1
ATOM 660 C CA . GLU A 1 82 ? -3.669 15.074 3.285 1.00 93.50 82 GLU A CA 1
ATOM 661 C C . GLU A 1 82 ? -4.634 15.838 2.375 1.00 93.50 82 GLU A C 1
ATOM 663 O O . GLU A 1 82 ? -5.847 15.864 2.594 1.00 93.50 82 GLU A O 1
ATOM 668 N N . ARG A 1 83 ? -4.097 16.475 1.330 1.00 89.19 83 ARG A N 1
ATOM 669 C CA . ARG A 1 83 ? -4.905 17.249 0.372 1.00 89.19 83 ARG A CA 1
ATOM 670 C C . ARG A 1 83 ? -5.742 16.352 -0.535 1.00 89.19 83 ARG A C 1
ATOM 672 O O . ARG A 1 83 ? -6.808 16.768 -0.978 1.00 89.19 83 ARG A O 1
ATOM 679 N N . ASN A 1 84 ? -5.301 15.119 -0.771 1.00 92.56 84 ASN A N 1
ATOM 680 C CA . ASN A 1 84 ? -6.008 14.124 -1.568 1.00 92.56 84 ASN A CA 1
ATOM 681 C C . ASN A 1 84 ? -6.889 13.199 -0.703 1.00 92.56 84 ASN A C 1
ATOM 683 O O . ASN A 1 84 ? -7.113 12.034 -1.031 1.00 92.56 84 ASN A O 1
ATOM 687 N N . MET A 1 85 ? -7.407 13.697 0.428 1.00 93.38 85 MET A N 1
ATOM 688 C CA . MET A 1 85 ? -8.197 12.876 1.356 1.00 93.38 85 MET A CA 1
ATOM 689 C C . MET A 1 85 ? -9.514 12.391 0.745 1.00 93.38 85 MET A C 1
ATOM 691 O O . MET A 1 85 ? -10.048 11.374 1.175 1.00 93.38 85 MET A O 1
ATOM 695 N N . TYR A 1 86 ? -10.052 13.091 -0.257 1.00 92.50 86 TYR A N 1
ATOM 696 C CA . TYR A 1 86 ? -11.310 12.705 -0.892 1.00 92.50 86 TYR A CA 1
ATOM 697 C C . TYR A 1 86 ? -11.189 11.394 -1.670 1.00 92.50 86 TYR A C 1
ATOM 699 O O . TYR A 1 86 ? -12.103 10.581 -1.591 1.00 92.50 86 TYR A O 1
ATOM 707 N N . ASP A 1 87 ? -10.056 11.136 -2.330 1.00 93.06 87 ASP A N 1
ATOM 708 C CA . ASP A 1 87 ? -9.762 9.834 -2.948 1.00 93.06 87 ASP A CA 1
ATOM 709 C C . ASP A 1 87 ? -9.799 8.697 -1.908 1.00 93.06 87 ASP A C 1
ATOM 711 O O . ASP A 1 87 ? -10.376 7.636 -2.138 1.00 93.06 87 ASP A O 1
ATOM 715 N N . GLN A 1 88 ? -9.283 8.954 -0.702 1.00 94.88 88 GLN A N 1
ATOM 716 C CA . GLN A 1 88 ? -9.365 8.011 0.416 1.00 94.88 88 GLN A CA 1
ATOM 717 C C . GLN A 1 88 ? -10.813 7.821 0.887 1.00 94.88 88 GLN A C 1
ATOM 719 O O . GLN A 1 88 ? -11.254 6.688 1.063 1.00 94.88 88 GLN A O 1
ATOM 724 N N . TYR A 1 89 ? -11.576 8.905 1.064 1.00 93.69 89 TYR A N 1
ATOM 725 C CA . TYR A 1 89 ? -12.984 8.838 1.474 1.00 93.69 89 TYR A CA 1
ATOM 726 C C . TYR A 1 89 ? -13.875 8.122 0.460 1.00 93.69 89 TYR A C 1
ATOM 728 O O . TYR A 1 89 ? -14.801 7.424 0.869 1.00 93.69 89 TYR A O 1
ATOM 736 N N . TRP A 1 90 ? -13.582 8.237 -0.835 1.00 92.81 90 TRP A N 1
ATOM 737 C CA . TRP A 1 90 ? -14.259 7.463 -1.872 1.00 92.81 90 TRP A CA 1
ATOM 738 C C . TRP A 1 90 ? -14.107 5.961 -1.636 1.00 92.81 90 TRP A C 1
ATOM 740 O O . TRP A 1 90 ? -15.107 5.246 -1.630 1.00 92.81 90 TRP A O 1
ATOM 750 N N . LEU A 1 91 ? -12.889 5.492 -1.355 1.00 94.19 91 LEU A N 1
ATOM 751 C CA . LEU A 1 91 ? -12.646 4.089 -1.015 1.00 94.19 91 LEU A CA 1
ATOM 752 C C . LEU A 1 91 ? -13.346 3.681 0.291 1.00 94.19 91 LEU A C 1
ATOM 754 O O . LEU A 1 91 ? -13.933 2.605 0.351 1.00 94.19 91 LEU A O 1
ATOM 758 N N . ILE A 1 92 ? -13.326 4.542 1.316 1.00 94.50 92 ILE A N 1
ATOM 759 C CA . ILE A 1 92 ? -13.994 4.291 2.607 1.00 94.50 92 ILE A CA 1
ATOM 760 C C . ILE A 1 92 ? -15.501 4.101 2.416 1.00 94.50 92 ILE A C 1
ATOM 762 O O . ILE A 1 92 ? -16.066 3.123 2.904 1.00 94.50 92 ILE A O 1
ATOM 766 N N . ASN A 1 93 ? -16.149 5.026 1.705 1.00 92.38 93 ASN A N 1
ATOM 767 C CA . ASN A 1 93 ? -17.586 4.965 1.457 1.00 92.38 93 ASN A CA 1
ATOM 768 C C . ASN A 1 93 ? -17.932 3.750 0.604 1.00 92.38 93 ASN A C 1
ATOM 770 O O . ASN A 1 93 ? -18.827 2.991 0.965 1.00 92.38 93 ASN A O 1
ATOM 774 N N . HIS A 1 94 ? -17.179 3.518 -0.471 1.00 92.38 94 HIS A N 1
ATOM 775 C CA . HIS A 1 94 ? -17.459 2.409 -1.368 1.00 92.38 94 HIS A CA 1
ATOM 776 C C . HIS A 1 94 ? -17.286 1.053 -0.679 1.00 92.38 94 HIS A C 1
ATOM 778 O O . HIS A 1 94 ? -18.146 0.189 -0.830 1.00 92.38 94 HIS A O 1
ATOM 784 N N . LEU A 1 95 ? -16.234 0.866 0.128 1.00 94.00 95 LEU A N 1
ATOM 785 C CA . LEU A 1 95 ? -16.032 -0.366 0.894 1.00 94.00 95 LEU A CA 1
ATOM 786 C C . LEU A 1 95 ? -17.160 -0.591 1.912 1.00 94.00 95 LEU A C 1
ATOM 788 O O . LEU A 1 95 ? -17.673 -1.703 2.034 1.00 94.00 95 LEU A O 1
ATOM 792 N N . LYS A 1 96 ? -17.597 0.469 2.599 1.00 93.62 96 LYS A N 1
ATOM 793 C CA . LYS A 1 96 ? -18.715 0.395 3.544 1.00 93.62 96 LYS A CA 1
ATOM 794 C C . LYS A 1 96 ? -20.035 0.045 2.853 1.00 93.62 96 LYS A C 1
ATOM 796 O O . LYS A 1 96 ? -20.781 -0.780 3.366 1.00 93.62 96 LYS A O 1
ATOM 801 N N . GLU A 1 97 ? -20.331 0.663 1.714 1.00 92.56 97 GLU A N 1
ATOM 802 C CA . GLU A 1 97 ? -21.573 0.436 0.963 1.00 92.56 97 GLU A CA 1
ATOM 803 C C . GLU A 1 97 ? -21.625 -0.955 0.323 1.00 92.56 97 GLU A C 1
ATOM 805 O O . GLU A 1 97 ? -22.680 -1.582 0.317 1.00 92.56 97 GLU A O 1
ATOM 810 N N . SER A 1 98 ? -20.496 -1.440 -0.198 1.00 91.38 98 SER A N 1
ATOM 811 C CA . SER A 1 98 ? -20.430 -2.722 -0.912 1.00 91.38 98 SER A CA 1
ATOM 812 C C . SER A 1 98 ? -20.231 -3.931 0.004 1.00 91.38 98 SER A C 1
ATOM 814 O O . SER A 1 98 ? -20.783 -4.989 -0.279 1.00 91.38 98 SER A O 1
ATOM 816 N N . HIS A 1 99 ? -19.475 -3.787 1.098 1.00 91.62 99 HIS A N 1
ATOM 817 C CA . HIS A 1 99 ? -19.064 -4.909 1.952 1.00 91.62 99 HIS A CA 1
ATOM 818 C C . HIS A 1 99 ? -19.426 -4.734 3.435 1.00 91.62 99 HIS A C 1
ATOM 820 O O . HIS A 1 99 ? -19.184 -5.636 4.228 1.00 91.62 99 HIS A O 1
ATOM 826 N N . GLY A 1 100 ? -19.961 -3.580 3.854 1.00 91.81 100 GLY A N 1
ATOM 827 C CA . GLY A 1 100 ? -20.242 -3.296 5.269 1.00 91.81 100 GLY A CA 1
ATOM 828 C C . GLY A 1 100 ? -18.992 -3.092 6.136 1.00 91.81 100 GLY A C 1
ATOM 829 O O . GLY A 1 100 ? -19.110 -2.899 7.345 1.00 91.81 100 GLY A O 1
ATOM 830 N N . VAL A 1 101 ? -17.797 -3.100 5.535 1.00 94.38 101 VAL A N 1
ATOM 831 C CA . VAL A 1 101 ? -16.522 -3.024 6.256 1.00 94.38 101 VAL A CA 1
ATOM 832 C C . VAL A 1 101 ? -16.178 -1.577 6.582 1.00 94.38 101 VAL A C 1
ATOM 834 O O . VAL A 1 101 ? -16.205 -0.687 5.730 1.00 94.38 101 VAL A O 1
ATOM 837 N N . MET A 1 102 ? -15.818 -1.341 7.840 1.00 95.50 102 MET A N 1
ATOM 838 C CA . MET A 1 102 ? -15.413 -0.027 8.322 1.00 95.50 102 MET A CA 1
ATOM 839 C C . MET A 1 102 ? -13.916 0.198 8.108 1.00 95.50 102 MET A C 1
ATOM 841 O O . MET A 1 102 ? -13.096 -0.668 8.413 1.00 95.50 102 MET A O 1
ATOM 845 N N . ILE A 1 103 ? -13.567 1.404 7.658 1.00 97.12 103 ILE A N 1
ATOM 846 C CA . ILE A 1 103 ? -12.189 1.894 7.648 1.00 97.12 103 ILE A CA 1
ATOM 847 C C . ILE A 1 103 ? -12.033 2.975 8.719 1.00 97.12 103 ILE A C 1
ATOM 849 O O . ILE A 1 103 ? -12.801 3.941 8.735 1.00 97.12 103 ILE A O 1
ATOM 853 N N . ILE A 1 104 ? -11.016 2.854 9.572 1.00 97.19 104 ILE A N 1
ATOM 854 C CA . ILE A 1 104 ? -10.567 3.929 10.465 1.00 97.19 104 ILE A CA 1
ATOM 855 C C . ILE A 1 104 ? -9.292 4.567 9.909 1.00 97.19 104 ILE A C 1
ATOM 857 O O . ILE A 1 104 ? -8.382 3.872 9.468 1.00 97.19 104 ILE A O 1
ATOM 861 N N . ARG A 1 105 ? -9.224 5.902 9.896 1.00 98.06 105 ARG A N 1
ATOM 862 C CA . ARG A 1 105 ? -8.037 6.652 9.455 1.00 98.06 105 ARG A CA 1
ATOM 863 C C . ARG A 1 105 ? -7.208 7.023 10.678 1.00 98.06 105 ARG A C 1
ATOM 865 O O . ARG A 1 105 ? -7.754 7.628 11.600 1.00 98.06 105 ARG A O 1
ATOM 872 N N . LYS A 1 106 ? -5.920 6.685 10.680 1.00 98.31 106 LYS A N 1
ATOM 873 C CA . LYS A 1 106 ? -4.986 7.026 11.763 1.00 98.31 106 LYS A CA 1
ATOM 874 C C . LYS A 1 106 ? -3.634 7.426 11.177 1.00 98.31 106 LYS A C 1
ATOM 876 O O . LYS A 1 106 ? -3.186 6.839 10.194 1.00 98.31 106 LYS A O 1
ATOM 881 N N . THR A 1 107 ? -2.973 8.418 11.758 1.00 98.50 107 THR A N 1
ATOM 882 C CA . THR A 1 107 ? -1.545 8.653 11.491 1.00 98.50 107 THR A CA 1
ATOM 883 C C . THR A 1 107 ? -0.704 7.587 12.192 1.00 98.50 107 THR A C 1
ATOM 885 O O . THR A 1 107 ? -1.188 6.927 13.109 1.00 98.50 107 THR A O 1
ATOM 888 N N . LEU A 1 108 ? 0.567 7.419 11.811 1.00 98.62 108 LEU A N 1
ATOM 889 C CA . LEU A 1 108 ? 1.464 6.494 12.521 1.00 98.62 108 LEU A CA 1
ATOM 890 C C . LEU A 1 108 ? 1.586 6.843 14.015 1.00 98.62 108 LEU A C 1
ATOM 892 O O . LEU A 1 108 ? 1.532 5.944 14.846 1.00 98.62 108 LEU A O 1
ATOM 896 N N . ALA A 1 109 ? 1.646 8.133 14.358 1.00 98.25 109 ALA A N 1
ATOM 897 C CA . ALA A 1 109 ? 1.651 8.587 15.748 1.00 98.25 109 ALA A CA 1
ATOM 898 C C . ALA A 1 109 ? 0.372 8.197 16.512 1.00 98.25 109 ALA A C 1
ATOM 900 O O . ALA A 1 109 ? 0.443 7.775 17.659 1.00 98.25 109 ALA A O 1
ATOM 901 N N . GLN A 1 110 ? -0.802 8.289 15.876 1.00 98.38 110 GLN A N 1
ATOM 902 C CA . GLN A 1 110 ? -2.057 7.842 16.492 1.00 98.38 110 GLN A CA 1
ATOM 903 C C . GLN A 1 110 ? -2.123 6.322 16.628 1.00 98.38 110 GLN A C 1
ATOM 905 O O . GLN A 1 110 ? -2.648 5.826 17.619 1.00 98.38 110 GLN A O 1
ATOM 910 N N . VAL A 1 111 ? -1.595 5.575 15.651 1.00 98.19 111 VAL A N 1
ATOM 911 C CA . VAL A 1 111 ? -1.515 4.115 15.765 1.00 98.19 111 VAL A CA 1
ATOM 912 C C . VAL A 1 111 ? -0.624 3.726 16.938 1.00 98.19 111 VAL A C 1
ATOM 914 O O . VAL A 1 111 ? -1.003 2.829 17.671 1.00 98.19 111 VAL A O 1
ATOM 917 N N . GLU A 1 112 ? 0.505 4.398 17.163 1.00 97.88 112 GLU A N 1
ATOM 918 C CA . GLU A 1 112 ? 1.340 4.137 18.344 1.00 97.88 112 GLU A CA 1
ATOM 919 C C . GLU A 1 112 ? 0.622 4.465 19.655 1.00 97.88 112 GLU A C 1
ATOM 921 O O . GLU A 1 112 ? 0.587 3.628 20.550 1.00 97.88 112 GLU A O 1
ATOM 926 N N . ALA A 1 113 ? -0.028 5.627 19.733 1.00 97.75 113 ALA A N 1
ATOM 927 C CA . ALA A 1 113 ? -0.684 6.074 20.958 1.00 97.75 113 ALA A CA 1
ATOM 928 C C . ALA A 1 113 ? -1.919 5.236 21.347 1.00 97.75 113 ALA A C 1
ATOM 930 O O . ALA A 1 113 ? -2.253 5.128 22.527 1.00 97.75 113 ALA A O 1
ATOM 931 N N . GLU A 1 114 ? -2.633 4.686 20.364 1.00 97.31 114 GLU A N 1
ATOM 932 C CA . GLU A 1 114 ? -3.938 4.035 20.555 1.00 97.31 114 GLU A CA 1
ATOM 933 C C . GLU A 1 114 ? -3.935 2.545 20.186 1.00 97.31 114 GLU A C 1
ATOM 935 O O . GLU A 1 114 ? -4.973 1.875 20.266 1.00 97.31 114 GLU A O 1
ATOM 940 N N . GLY A 1 115 ? -2.799 2.046 19.703 1.00 96.56 115 GLY A N 1
ATOM 941 C CA . GLY A 1 115 ? -2.649 0.709 19.160 1.00 96.56 115 GLY A CA 1
ATOM 942 C C . GLY A 1 115 ? -1.862 -0.217 20.073 1.00 96.56 115 GLY A C 1
ATOM 943 O O . GLY A 1 115 ? -0.971 0.191 20.811 1.00 96.56 115 GLY A O 1
ATOM 944 N N . LEU A 1 116 ? -2.191 -1.501 20.003 1.00 97.00 116 LEU A N 1
ATOM 945 C CA . LEU A 1 116 ? -1.466 -2.563 20.687 1.00 97.00 116 LEU A CA 1
ATOM 946 C C . LEU A 1 116 ? -1.567 -3.865 19.900 1.00 97.00 116 LEU A C 1
ATOM 948 O O . LEU A 1 116 ? -2.499 -4.071 19.123 1.00 97.00 116 LEU A O 1
ATOM 952 N N . VAL A 1 117 ? -0.613 -4.762 20.131 1.00 97.50 117 VAL A N 1
ATOM 953 C CA . VAL A 1 117 ? -0.649 -6.127 19.603 1.00 97.50 117 VAL A CA 1
ATOM 954 C C . VAL A 1 117 ? -0.963 -7.070 20.758 1.00 97.50 11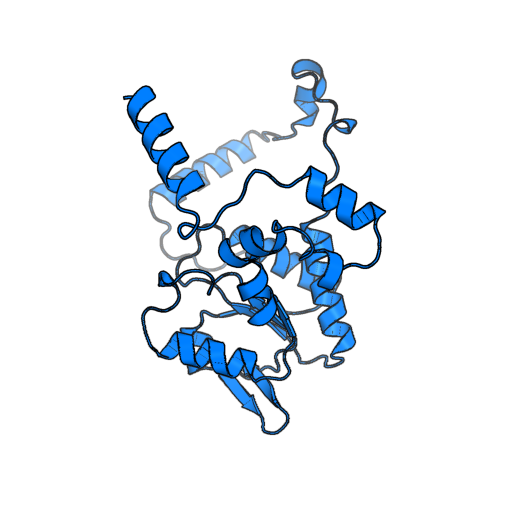7 VAL A C 1
ATOM 956 O O . VAL A 1 117 ? -0.255 -7.086 21.765 1.00 97.50 117 VAL A O 1
ATOM 959 N N . LEU A 1 118 ? -2.054 -7.821 20.633 1.00 96.81 118 LEU A N 1
ATOM 960 C CA . LEU A 1 118 ? -2.464 -8.822 21.615 1.00 96.81 118 LEU A CA 1
ATOM 961 C C . LEU A 1 118 ? -1.511 -10.035 21.604 1.00 96.81 118 LEU A C 1
ATOM 963 O O . LEU A 1 118 ? -0.784 -10.236 20.630 1.00 96.81 118 LEU A O 1
ATOM 967 N N . PRO A 1 119 ? -1.508 -10.883 22.654 1.00 96.94 119 PRO A N 1
ATOM 968 C CA . PRO A 1 119 ? -0.631 -12.059 22.718 1.00 96.94 119 PRO A CA 1
ATOM 969 C C . PRO A 1 119 ? -0.809 -13.066 21.572 1.00 96.94 119 PRO A C 1
ATOM 971 O O . PRO A 1 119 ? 0.111 -13.822 21.277 1.00 96.94 119 PRO A O 1
ATOM 974 N N . ASP A 1 120 ? -1.978 -13.081 20.927 1.00 95.50 120 ASP A N 1
ATOM 975 C CA . ASP A 1 120 ? -2.278 -13.900 19.746 1.00 95.50 120 ASP A CA 1
ATOM 976 C C . ASP A 1 120 ? -1.789 -13.266 18.424 1.00 95.50 120 ASP A C 1
ATOM 978 O O . ASP A 1 120 ? -1.986 -13.829 17.348 1.00 95.50 120 ASP A O 1
ATOM 982 N N . GLY A 1 121 ? -1.146 -12.097 18.496 1.00 96.31 121 GLY A N 1
ATOM 983 C CA . GLY A 1 121 ? -0.655 -11.328 17.356 1.00 96.31 121 GLY A CA 1
ATOM 984 C C . GLY A 1 121 ? -1.675 -10.356 16.763 1.00 96.31 121 GLY A C 1
ATOM 985 O O . GLY A 1 121 ? -1.323 -9.618 15.842 1.00 96.31 121 GLY A O 1
ATOM 986 N N . THR A 1 122 ? -2.913 -10.310 17.260 1.00 97.12 122 THR A N 1
ATOM 987 C CA . THR A 1 122 ? -3.956 -9.423 16.730 1.00 97.12 122 THR A CA 1
ATOM 988 C C . THR A 1 122 ? -3.605 -7.959 16.979 1.00 97.12 122 THR A C 1
ATOM 990 O O . THR A 1 122 ? -3.429 -7.535 18.122 1.00 97.12 122 THR A O 1
ATOM 993 N N . LEU A 1 123 ? -3.543 -7.164 15.907 1.00 98.19 123 LEU A N 1
ATOM 994 C CA . LEU A 1 123 ? -3.456 -5.709 16.013 1.00 98.19 123 LEU A CA 1
ATOM 995 C C . LEU A 1 123 ? -4.811 -5.153 16.446 1.00 98.19 123 LEU A C 1
ATOM 997 O O . LEU A 1 123 ? -5.829 -5.426 15.813 1.00 98.19 123 LEU A O 1
ATOM 1001 N N . VAL A 1 124 ? -4.814 -4.331 17.485 1.00 97.94 124 VAL A N 1
ATOM 1002 C CA . VAL A 1 124 ? -5.974 -3.564 17.932 1.00 97.94 124 VAL A CA 1
ATOM 1003 C C . VAL A 1 124 ? -5.616 -2.091 17.852 1.00 97.94 124 VAL A C 1
ATOM 1005 O O . VAL A 1 124 ? -4.556 -1.699 18.327 1.00 97.94 124 VAL A O 1
ATOM 1008 N N . VAL A 1 125 ? -6.482 -1.275 17.258 1.00 97.94 125 VAL A N 1
ATOM 1009 C CA . VAL A 1 125 ? -6.329 0.187 17.201 1.00 97.94 125 VAL A CA 1
ATOM 1010 C C . VAL A 1 125 ? -7.661 0.811 17.581 1.00 97.94 125 VAL A C 1
ATOM 1012 O O . VAL A 1 125 ? -8.692 0.420 17.034 1.00 97.94 125 VAL A O 1
ATOM 1015 N N . ASP A 1 126 ? -7.653 1.756 18.526 1.00 95.38 126 ASP A N 1
ATOM 1016 C CA . ASP A 1 126 ? -8.880 2.418 19.009 1.00 95.38 126 ASP A CA 1
ATOM 1017 C C . ASP A 1 126 ? -9.923 1.392 19.515 1.00 95.38 126 ASP A C 1
ATOM 1019 O O . ASP A 1 126 ? -11.113 1.427 19.194 1.00 95.38 126 ASP A O 1
ATOM 1023 N N . GLY A 1 127 ? -9.430 0.372 20.233 1.00 95.44 127 GLY A N 1
ATOM 1024 C CA . GLY A 1 127 ? -10.234 -0.718 20.797 1.00 95.44 127 GLY A CA 1
ATOM 1025 C C . GLY A 1 127 ? -10.834 -1.700 19.783 1.00 95.44 127 GLY A C 1
ATOM 1026 O O . GLY A 1 127 ? -11.640 -2.544 20.174 1.00 95.44 127 GLY A O 1
ATOM 1027 N N . ARG A 1 128 ? -10.472 -1.619 18.495 1.00 96.19 128 ARG A N 1
ATOM 1028 C CA . ARG A 1 128 ? -11.013 -2.484 17.434 1.00 96.19 128 ARG A CA 1
ATOM 1029 C C . ARG A 1 128 ? -9.942 -3.401 16.845 1.00 96.19 128 ARG A C 1
ATOM 1031 O O . ARG A 1 128 ? -8.869 -2.899 16.508 1.00 96.19 128 ARG A O 1
ATOM 1038 N N . PRO A 1 129 ? -10.215 -4.708 16.667 1.00 97.25 129 PRO A N 1
ATOM 1039 C CA . PRO A 1 129 ? -9.328 -5.597 15.924 1.00 97.25 129 PRO A CA 1
ATOM 1040 C C . PRO A 1 129 ? -9.115 -5.088 14.498 1.00 97.25 129 PRO A C 1
ATOM 1042 O O . PRO A 1 129 ? -10.049 -4.604 13.858 1.00 97.25 129 PRO A O 1
ATOM 1045 N N . VAL A 1 130 ? -7.898 -5.200 13.985 1.00 98.06 130 VAL A N 1
ATOM 1046 C CA . VAL A 1 130 ? -7.523 -4.723 12.653 1.00 98.06 130 VAL A CA 1
ATOM 1047 C C . VAL A 1 130 ? -7.185 -5.915 11.774 1.00 98.06 130 VAL A C 1
ATOM 1049 O O . VAL A 1 130 ? -6.228 -6.638 12.043 1.00 98.06 130 VAL A O 1
ATOM 1052 N N . VAL A 1 131 ? -7.940 -6.087 10.689 1.00 97.00 131 VAL A N 1
ATOM 1053 C CA . VAL A 1 131 ? -7.662 -7.132 9.694 1.00 97.00 131 VAL A CA 1
ATOM 1054 C C . VAL A 1 131 ? -6.635 -6.685 8.664 1.00 97.00 131 VAL A C 1
ATOM 1056 O O . VAL A 1 131 ? -5.740 -7.448 8.314 1.00 97.00 131 VAL A O 1
ATOM 1059 N N . VAL A 1 132 ? -6.754 -5.455 8.161 1.00 97.88 132 VAL A N 1
ATOM 1060 C CA . VAL A 1 132 ? -5.880 -4.916 7.117 1.00 97.88 132 VAL A CA 1
ATOM 1061 C C . VAL A 1 132 ? -5.348 -3.570 7.566 1.00 97.88 132 VAL A C 1
ATOM 1063 O O . VAL A 1 132 ? -6.114 -2.707 7.996 1.00 97.88 132 VAL A O 1
ATOM 1066 N N . VAL A 1 133 ? -4.046 -3.365 7.397 1.00 98.44 133 VAL A N 1
ATOM 1067 C CA . VAL A 1 133 ? -3.427 -2.044 7.454 1.00 98.44 133 VAL A CA 1
ATOM 1068 C C . VAL A 1 133 ? -3.140 -1.577 6.033 1.00 98.44 133 VAL A C 1
ATOM 1070 O O . VAL A 1 133 ? -2.266 -2.115 5.353 1.00 98.44 133 VAL A O 1
ATOM 1073 N N . TYR A 1 134 ? -3.903 -0.588 5.574 1.00 98.50 134 TYR A N 1
ATOM 1074 C CA . TYR A 1 134 ? -3.797 -0.011 4.238 1.00 98.50 134 TYR A CA 1
ATOM 1075 C C . TYR A 1 134 ? -3.012 1.302 4.289 1.00 98.50 134 TYR A C 1
ATOM 1077 O O . TYR A 1 134 ? -3.472 2.301 4.843 1.00 98.50 134 TYR A O 1
ATOM 1085 N N . PHE A 1 135 ? -1.805 1.310 3.733 1.00 98.50 135 PHE A N 1
ATOM 1086 C CA . PHE A 1 135 ? -0.919 2.465 3.799 1.00 98.50 135 PHE A CA 1
ATOM 1087 C C . PHE A 1 135 ? -1.242 3.487 2.706 1.00 98.50 135 PHE A C 1
ATOM 1089 O O . PHE A 1 135 ? -1.111 3.229 1.511 1.00 98.50 135 PHE A O 1
ATOM 1096 N N . ARG A 1 136 ? -1.599 4.694 3.142 1.00 98.19 136 ARG A N 1
ATOM 1097 C CA . ARG A 1 136 ? -1.642 5.936 2.355 1.00 98.19 136 ARG A CA 1
ATOM 1098 C C . ARG A 1 136 ? -0.635 6.970 2.880 1.00 98.19 136 ARG A C 1
ATOM 1100 O O . ARG A 1 136 ? -0.735 8.145 2.556 1.00 98.19 136 ARG A O 1
ATOM 1107 N N . ALA A 1 137 ? 0.330 6.513 3.676 1.00 97.94 137 ALA A N 1
ATOM 1108 C CA . ALA A 1 137 ? 1.488 7.237 4.193 1.00 97.94 137 ALA A CA 1
ATOM 1109 C C . ALA A 1 137 ? 2.598 6.227 4.539 1.00 97.94 137 ALA A C 1
ATOM 1111 O O . ALA A 1 137 ? 2.425 5.020 4.358 1.00 97.94 137 ALA A O 1
ATOM 1112 N N . GLY A 1 138 ? 3.735 6.695 5.049 1.00 96.81 138 GLY A N 1
ATOM 1113 C CA . GLY A 1 138 ? 4.857 5.842 5.452 1.00 96.81 138 GLY A CA 1
ATOM 1114 C C . GLY A 1 138 ? 5.742 5.405 4.283 1.00 96.81 138 GLY A C 1
ATOM 1115 O O . GLY A 1 138 ? 6.467 4.412 4.399 1.00 96.81 138 GLY A O 1
ATOM 1116 N N . TYR A 1 139 ? 5.667 6.124 3.159 1.00 95.31 139 TYR A N 1
ATOM 1117 C CA . TYR A 1 139 ? 6.525 5.954 1.978 1.00 95.31 139 TYR A CA 1
ATOM 1118 C C . TYR A 1 139 ? 7.597 7.050 1.864 1.00 95.31 139 TYR A C 1
ATOM 1120 O O . TYR A 1 139 ? 8.514 6.925 1.055 1.00 95.31 139 TYR A O 1
ATOM 1128 N N . ALA A 1 140 ? 7.506 8.117 2.666 1.00 94.44 140 ALA A N 1
ATOM 1129 C CA . ALA A 1 140 ? 8.485 9.198 2.716 1.00 94.44 140 ALA A CA 1
ATOM 1130 C C . ALA A 1 140 ? 9.050 9.368 4.132 1.00 94.44 140 ALA A C 1
ATOM 1132 O O . ALA A 1 140 ? 8.357 9.143 5.120 1.00 94.44 140 ALA A O 1
ATOM 1133 N N . LEU A 1 141 ? 10.302 9.828 4.239 1.00 93.75 141 LEU A N 1
ATOM 1134 C CA . LEU A 1 141 ? 10.934 10.115 5.536 1.00 93.75 141 LEU A CA 1
ATOM 1135 C C . LEU A 1 141 ? 10.185 11.188 6.339 1.00 93.75 141 LEU A C 1
ATOM 1137 O O . LEU A 1 141 ? 10.219 11.164 7.562 1.00 93.75 141 LEU A O 1
ATOM 1141 N N . THR A 1 142 ? 9.481 12.097 5.662 1.00 96.38 142 THR A N 1
ATOM 1142 C CA . THR A 1 142 ? 8.652 13.134 6.295 1.00 96.38 142 THR A CA 1
ATOM 1143 C C . THR A 1 142 ? 7.483 12.568 7.099 1.00 96.38 142 THR A C 1
ATOM 1145 O O . THR A 1 142 ? 6.983 13.254 7.981 1.00 96.38 142 THR A O 1
ATOM 1148 N N . ASP A 1 143 ? 7.071 11.324 6.835 1.00 97.38 143 ASP A N 1
ATOM 1149 C CA . ASP A 1 143 ? 6.038 10.628 7.614 1.00 97.38 143 ASP A CA 1
ATOM 1150 C C . ASP A 1 143 ? 6.588 10.035 8.925 1.00 97.38 143 ASP A C 1
ATOM 1152 O O . ASP A 1 143 ? 5.830 9.457 9.700 1.00 97.38 143 ASP A O 1
ATOM 1156 N N . TYR A 1 144 ? 7.898 10.165 9.167 1.00 97.62 144 TYR A N 1
ATOM 1157 C CA . TYR A 1 144 ? 8.617 9.665 10.340 1.00 97.62 144 TYR A CA 1
ATOM 1158 C C . TYR A 1 144 ? 9.374 10.802 11.055 1.00 97.62 144 TYR A C 1
ATOM 1160 O O . TYR A 1 144 ? 10.609 10.778 11.105 1.00 97.62 144 TYR A O 1
ATOM 1168 N N . PRO A 1 145 ? 8.675 11.829 11.580 1.00 97.19 145 PRO A N 1
ATOM 1169 C CA . PRO A 1 145 ? 9.316 12.950 12.267 1.00 97.19 145 PRO A CA 1
ATOM 1170 C C . PRO A 1 145 ? 10.001 12.538 13.579 1.00 97.19 145 PRO A C 1
ATOM 1172 O O . PRO A 1 145 ? 10.890 13.252 14.046 1.00 97.19 145 PRO A O 1
ATOM 1175 N N . SER A 1 146 ? 9.615 11.406 14.175 1.00 97.69 146 SER A N 1
ATOM 1176 C CA . SER A 1 146 ? 10.189 10.890 15.414 1.00 97.69 146 SER A CA 1
ATOM 1177 C C . SER A 1 146 ? 10.321 9.359 15.403 1.00 97.69 146 SER A C 1
ATOM 1179 O O . SER A 1 146 ? 10.047 8.686 14.407 1.00 97.69 146 SER A O 1
ATOM 1181 N N . GLU A 1 147 ? 10.778 8.789 16.520 1.00 97.69 147 GLU A N 1
ATOM 1182 C CA . GLU A 1 147 ? 10.856 7.333 16.688 1.00 97.69 147 GLU A CA 1
ATOM 1183 C C . GLU A 1 147 ? 9.469 6.692 16.881 1.00 97.69 147 GLU A C 1
ATOM 1185 O O . GLU A 1 147 ? 9.291 5.517 16.570 1.00 97.69 147 GLU A O 1
ATOM 1190 N N . VAL A 1 148 ? 8.468 7.470 17.310 1.00 98.19 148 VAL A N 1
ATOM 1191 C CA . VAL A 1 148 ? 7.082 7.014 17.523 1.00 98.19 148 VAL A CA 1
ATOM 1192 C C . VAL A 1 148 ? 6.530 6.359 16.259 1.00 98.19 148 VAL A C 1
ATOM 1194 O O . VAL A 1 148 ? 6.008 5.247 16.293 1.00 98.19 148 VAL A O 1
ATOM 1197 N N . GLU A 1 149 ? 6.709 6.996 15.103 1.00 98.44 149 GLU A N 1
ATOM 1198 C CA . GLU A 1 149 ? 6.184 6.481 13.840 1.00 98.44 149 GLU A CA 1
ATOM 1199 C C . GLU A 1 149 ? 6.922 5.226 13.363 1.00 98.44 149 GLU A C 1
ATOM 1201 O O . GLU A 1 149 ? 6.346 4.373 12.678 1.00 98.44 149 GLU A O 1
ATOM 1206 N N . ARG A 1 150 ? 8.199 5.086 13.733 1.00 97.62 150 ARG A N 1
ATOM 1207 C CA . ARG A 1 150 ? 8.992 3.887 13.438 1.00 97.62 150 ARG A CA 1
ATOM 1208 C C . ARG A 1 150 ? 8.562 2.717 14.310 1.00 97.62 150 ARG A C 1
ATOM 1210 O O . ARG A 1 150 ? 8.390 1.622 13.778 1.00 97.62 150 ARG A O 1
ATOM 1217 N N . ILE A 1 151 ? 8.313 2.960 15.597 1.00 97.69 151 ILE A N 1
ATOM 1218 C CA . ILE A 1 151 ? 7.734 1.979 16.523 1.00 97.69 151 ILE A CA 1
ATOM 1219 C C . ILE A 1 151 ? 6.367 1.531 16.003 1.00 97.69 151 ILE A C 1
ATOM 1221 O O . ILE A 1 151 ? 6.155 0.328 15.846 1.00 97.69 151 ILE A O 1
ATOM 1225 N N . ALA A 1 152 ? 5.500 2.479 15.621 1.00 98.25 152 ALA A N 1
ATOM 1226 C CA . ALA A 1 152 ? 4.210 2.200 14.988 1.00 98.25 152 ALA 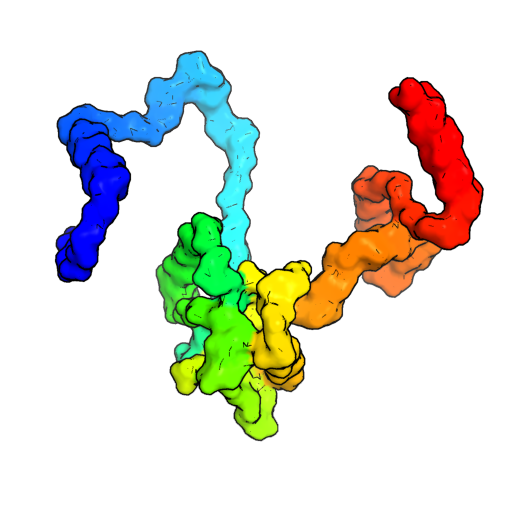A CA 1
ATOM 1227 C C . ALA A 1 152 ? 4.352 1.254 13.798 1.00 98.25 152 ALA A C 1
ATOM 1229 O O . ALA A 1 152 ? 3.715 0.203 13.725 1.00 98.25 152 ALA A O 1
ATOM 1230 N N . ARG A 1 153 ? 5.235 1.611 12.859 1.00 98.38 153 ARG A N 1
ATOM 1231 C CA . ARG A 1 153 ? 5.473 0.814 11.656 1.00 98.38 153 ARG A CA 1
ATOM 1232 C C . ARG A 1 153 ? 5.984 -0.586 11.994 1.00 98.38 153 ARG A C 1
ATOM 1234 O O . ARG A 1 153 ? 5.556 -1.538 11.345 1.00 98.38 153 ARG A O 1
ATOM 1241 N N . LEU A 1 154 ? 6.869 -0.711 12.982 1.00 97.56 154 LEU A N 1
ATOM 1242 C CA . LEU A 1 154 ? 7.441 -1.988 13.394 1.00 97.56 154 LEU A CA 1
ATOM 1243 C C . LEU A 1 154 ? 6.384 -2.917 13.996 1.00 97.56 154 LEU A C 1
ATOM 1245 O O . LEU A 1 154 ? 6.269 -4.054 13.538 1.00 97.56 154 LEU A O 1
ATOM 1249 N N . PHE A 1 155 ? 5.592 -2.463 14.972 1.00 94.44 155 PHE A N 1
ATOM 1250 C CA . PHE A 1 155 ? 4.620 -3.362 15.602 1.00 94.44 155 PHE A CA 1
ATOM 1251 C C . PHE A 1 155 ? 3.429 -3.668 14.686 1.00 94.44 155 PHE A C 1
ATOM 1253 O O . PHE A 1 155 ? 2.895 -4.776 14.742 1.00 94.44 155 PHE A O 1
ATOM 1260 N N . ILE A 1 156 ? 3.046 -2.747 13.787 1.00 98.31 156 ILE A N 1
ATOM 1261 C CA . ILE A 1 156 ? 2.108 -3.061 12.698 1.00 98.31 156 ILE A CA 1
ATOM 1262 C C . ILE A 1 156 ? 2.640 -4.255 11.901 1.00 98.31 156 ILE A C 1
ATOM 1264 O O . ILE A 1 156 ? 1.906 -5.214 11.663 1.00 98.31 156 ILE A O 1
ATOM 1268 N N . GLU A 1 157 ? 3.914 -4.220 11.502 1.00 98.25 157 GLU A N 1
ATOM 1269 C CA . GLU A 1 157 ? 4.516 -5.280 10.691 1.00 98.25 157 GLU A CA 1
ATOM 1270 C C . GLU A 1 157 ? 4.577 -6.617 11.446 1.00 98.25 157 GLU A C 1
ATOM 1272 O O . GLU A 1 157 ? 4.305 -7.659 10.849 1.00 98.25 157 GLU A O 1
ATOM 1277 N N . GLN A 1 158 ? 4.859 -6.579 12.754 1.00 96.81 158 GLN A N 1
ATOM 1278 C CA . GLN A 1 158 ? 4.902 -7.752 13.639 1.00 96.81 158 GLN A CA 1
ATOM 1279 C C . GLN A 1 158 ? 3.524 -8.371 13.921 1.00 96.81 158 GLN A C 1
ATOM 1281 O O . GLN A 1 158 ? 3.454 -9.535 14.310 1.00 96.81 158 GLN A O 1
ATOM 1286 N N . SER A 1 159 ? 2.437 -7.621 13.730 1.00 97.75 159 SER A N 1
ATOM 1287 C CA . SER A 1 159 ? 1.076 -8.115 13.951 1.00 97.75 159 SER A CA 1
ATOM 1288 C C . SER A 1 159 ? 0.593 -9.092 12.868 1.00 97.75 159 SER A C 1
ATOM 1290 O O . SER A 1 159 ? 1.130 -9.149 11.755 1.00 97.75 159 SER A O 1
ATOM 1292 N N . SER A 1 160 ? -0.491 -9.812 13.169 1.00 95.75 160 SER A N 1
ATOM 1293 C CA . SER A 1 160 ? -1.182 -10.726 12.252 1.00 95.75 160 SER A CA 1
ATOM 1294 C C . SER A 1 160 ? -2.026 -10.020 11.188 1.00 95.75 160 SER A C 1
ATOM 1296 O O . SER A 1 160 ? -2.481 -10.673 10.250 1.00 95.75 160 SER A O 1
ATOM 1298 N N . ALA A 1 161 ? -2.208 -8.697 11.284 1.00 96.88 161 ALA A N 1
ATOM 1299 C CA . ALA A 1 161 ? -2.936 -7.940 10.274 1.00 96.88 161 ALA A CA 1
ATOM 1300 C C . ALA A 1 161 ? -2.275 -8.100 8.893 1.00 96.88 161 ALA A C 1
ATOM 1302 O O . ALA A 1 161 ? -1.052 -8.218 8.764 1.00 96.88 161 ALA A O 1
ATOM 1303 N N . ILE A 1 162 ? -3.080 -8.065 7.838 1.00 97.19 162 ILE A N 1
ATOM 1304 C CA . ILE A 1 162 ? -2.622 -8.049 6.451 1.00 97.19 162 ILE A CA 1
ATOM 1305 C C . ILE A 1 162 ? -2.102 -6.642 6.148 1.00 97.19 162 ILE A C 1
ATOM 1307 O O . ILE A 1 162 ? -2.815 -5.654 6.304 1.00 97.19 162 ILE A O 1
ATOM 1311 N N . LYS A 1 163 ? -0.851 -6.524 5.703 1.00 97.81 163 LYS A N 1
ATOM 1312 C CA . LYS A 1 163 ? -0.259 -5.228 5.351 1.00 97.81 163 LYS A CA 1
ATOM 1313 C C . LYS A 1 163 ? -0.414 -4.971 3.856 1.00 97.81 163 LYS A C 1
ATOM 1315 O O . LYS A 1 163 ? -0.042 -5.807 3.035 1.00 97.81 163 LYS A O 1
ATOM 1320 N N . CYS A 1 164 ? -0.904 -3.791 3.498 1.00 97.31 164 CYS A N 1
ATOM 1321 C CA . CYS A 1 164 ? -1.035 -3.342 2.119 1.00 97.31 164 CYS A CA 1
ATOM 1322 C C . CYS A 1 164 ? -0.315 -1.990 1.942 1.00 97.31 164 CYS A C 1
ATOM 1324 O O . CYS A 1 164 ? -0.930 -0.944 2.164 1.00 97.31 164 CYS A O 1
ATOM 1326 N N . PRO A 1 165 ? 0.982 -1.990 1.570 1.00 97.94 165 PRO A N 1
ATOM 1327 C CA . PRO A 1 165 ? 1.871 -3.148 1.406 1.00 97.94 165 PRO A CA 1
ATOM 1328 C C . PRO A 1 165 ? 2.569 -3.576 2.710 1.00 97.94 165 PRO A C 1
ATOM 1330 O O . PRO A 1 165 ? 2.742 -2.770 3.624 1.00 97.94 165 PRO A O 1
ATOM 1333 N N . SER A 1 166 ? 3.039 -4.828 2.761 1.00 97.94 166 SER A N 1
ATOM 1334 C CA . SER A 1 166 ? 4.038 -5.287 3.744 1.00 97.94 166 SER A CA 1
ATOM 1335 C C . SER A 1 166 ? 5.384 -4.589 3.551 1.00 97.94 166 SER A C 1
ATOM 1337 O O . SER A 1 166 ? 5.643 -3.976 2.508 1.00 97.94 166 SER A O 1
ATOM 1339 N N . ILE A 1 167 ? 6.290 -4.720 4.522 1.00 98.12 167 ILE A N 1
ATOM 1340 C CA . ILE A 1 167 ? 7.641 -4.157 4.407 1.00 98.12 167 ILE A CA 1
ATOM 1341 C C . ILE A 1 167 ? 8.411 -4.746 3.217 1.00 98.12 167 ILE A C 1
ATOM 1343 O O . ILE A 1 167 ? 9.123 -4.020 2.526 1.00 98.12 167 ILE A O 1
ATOM 1347 N N . SER A 1 168 ? 8.215 -6.031 2.905 1.00 97.62 168 SER A N 1
ATOM 1348 C CA . SER A 1 168 ? 8.829 -6.675 1.739 1.00 97.62 168 SER A CA 1
ATOM 1349 C C . SER A 1 168 ? 8.296 -6.107 0.423 1.00 97.62 168 SER A C 1
ATOM 1351 O O . SER A 1 168 ? 9.088 -5.742 -0.445 1.00 97.62 168 SER A O 1
ATOM 1353 N N . TYR A 1 169 ? 6.975 -5.949 0.289 1.00 97.81 169 TYR A N 1
ATOM 1354 C CA . TYR A 1 169 ? 6.367 -5.323 -0.891 1.00 97.81 169 TYR A CA 1
ATOM 1355 C C . TYR A 1 169 ? 6.800 -3.861 -1.046 1.00 97.81 169 TYR A C 1
ATOM 1357 O O . TYR A 1 169 ? 7.057 -3.408 -2.160 1.00 97.81 169 TYR A O 1
ATOM 1365 N N . HIS A 1 170 ? 6.943 -3.133 0.063 1.00 97.62 170 HIS A N 1
ATOM 1366 C CA . HIS A 1 170 ? 7.449 -1.764 0.045 1.00 97.62 170 HIS A CA 1
ATOM 1367 C C . HIS A 1 170 ? 8.886 -1.698 -0.508 1.00 97.62 170 HIS A C 1
ATOM 1369 O O . HIS A 1 170 ? 9.171 -0.877 -1.379 1.00 97.62 170 HIS A O 1
ATOM 1375 N N . LEU A 1 171 ? 9.776 -2.601 -0.078 1.00 97.19 171 LEU A N 1
ATOM 1376 C CA . LEU A 1 171 ? 11.160 -2.667 -0.568 1.00 97.19 171 LEU A CA 1
ATOM 1377 C C . LEU A 1 171 ? 11.248 -3.037 -2.057 1.00 97.19 171 LEU A C 1
ATOM 1379 O O . LEU A 1 171 ? 12.080 -2.479 -2.780 1.00 97.19 171 LEU A O 1
ATOM 1383 N N . VAL A 1 172 ? 10.375 -3.928 -2.537 1.00 97.25 172 VAL A N 1
ATOM 1384 C CA . VAL A 1 172 ? 10.303 -4.304 -3.963 1.00 97.25 172 VAL A CA 1
ATOM 1385 C C . VAL A 1 172 ? 9.979 -3.099 -4.853 1.00 97.25 172 VAL A C 1
ATOM 1387 O O . VAL A 1 172 ? 10.481 -3.014 -5.971 1.00 97.25 172 VAL A O 1
ATOM 1390 N N . GLY A 1 173 ? 9.214 -2.126 -4.349 1.00 94.75 173 GLY A N 1
ATOM 1391 C CA . GLY A 1 173 ? 8.885 -0.890 -5.069 1.00 94.75 173 GLY A CA 1
ATOM 1392 C C . GLY A 1 173 ? 10.042 0.107 -5.220 1.00 94.75 173 GLY A C 1
ATOM 1393 O O . GLY A 1 173 ? 9.890 1.128 -5.893 1.00 94.75 173 GLY A O 1
ATOM 1394 N N . THR A 1 174 ? 11.203 -0.145 -4.608 1.00 97.12 174 THR A N 1
ATOM 1395 C CA . THR A 1 174 ? 12.337 0.785 -4.675 1.00 97.12 174 THR A CA 1
ATOM 1396 C C . THR A 1 174 ? 12.978 0.817 -6.064 1.00 97.12 174 THR A C 1
ATOM 1398 O O . THR A 1 174 ? 13.071 -0.187 -6.774 1.00 97.12 174 THR A O 1
ATOM 1401 N N . LYS A 1 175 ? 13.527 1.981 -6.437 1.00 96.50 175 LYS A N 1
ATOM 1402 C CA . LYS A 1 175 ? 14.266 2.144 -7.701 1.00 96.50 175 LYS A CA 1
ATOM 1403 C C . LYS A 1 175 ? 15.486 1.236 -7.801 1.00 96.50 175 LYS A C 1
ATOM 1405 O O . LYS A 1 175 ? 15.834 0.809 -8.899 1.00 96.50 175 LYS A O 1
ATOM 1410 N N . LYS A 1 176 ? 16.098 0.891 -6.665 1.00 96.75 176 LYS A N 1
ATOM 1411 C CA . LYS A 1 176 ? 17.213 -0.052 -6.644 1.00 96.75 176 LYS A CA 1
ATOM 1412 C C . LYS A 1 176 ? 16.766 -1.459 -7.040 1.00 96.75 176 LYS A C 1
ATOM 1414 O O . LYS A 1 176 ? 17.407 -2.052 -7.897 1.00 96.75 176 LYS A O 1
ATOM 1419 N N . ILE A 1 177 ? 15.654 -1.966 -6.499 1.00 97.25 177 ILE A N 1
ATOM 1420 C CA . ILE A 1 177 ? 15.121 -3.274 -6.911 1.00 97.25 177 ILE A CA 1
ATOM 1421 C C . ILE A 1 177 ? 14.663 -3.249 -8.372 1.00 97.25 177 ILE A C 1
ATOM 1423 O O . ILE A 1 177 ? 14.990 -4.173 -9.112 1.00 97.25 177 ILE A O 1
ATOM 1427 N N . GLN A 1 178 ? 14.012 -2.171 -8.828 1.00 97.00 178 GLN A N 1
ATOM 1428 C CA . GLN A 1 178 ? 13.671 -2.000 -10.247 1.00 97.00 178 GLN A CA 1
ATOM 1429 C C . GLN A 1 178 ? 14.910 -2.138 -11.156 1.00 97.00 178 GLN A C 1
ATOM 1431 O O . GLN A 1 178 ? 14.852 -2.816 -12.180 1.00 97.00 178 GLN A O 1
ATOM 1436 N N . GLN A 1 179 ? 16.036 -1.528 -10.774 1.00 97.44 179 GLN A N 1
ATOM 1437 C CA . GLN A 1 179 ? 17.302 -1.623 -11.504 1.00 97.44 179 GLN A CA 1
ATOM 1438 C C . GLN A 1 179 ? 17.930 -3.024 -11.426 1.00 97.44 179 GLN A C 1
ATOM 1440 O O . GLN A 1 179 ? 18.425 -3.522 -12.433 1.00 97.44 179 GLN A O 1
ATOM 1445 N N . GLU A 1 180 ? 17.904 -3.677 -10.263 1.00 97.19 180 GLU A N 1
ATOM 1446 C CA . GLU A 1 180 ? 18.426 -5.040 -10.097 1.00 97.19 180 GLU A CA 1
ATOM 1447 C C . GLU A 1 180 ? 17.636 -6.067 -10.921 1.00 97.19 180 GLU A C 1
ATOM 1449 O O . GLU A 1 180 ? 18.240 -6.925 -11.560 1.00 97.19 180 GLU A O 1
ATOM 1454 N N . LEU A 1 181 ? 16.304 -5.951 -10.982 1.00 97.25 181 LEU A N 1
ATOM 1455 C CA . LEU A 1 181 ? 15.454 -6.813 -11.814 1.00 97.25 181 LEU A CA 1
ATOM 1456 C C . LEU A 1 181 ? 15.752 -6.662 -13.312 1.00 97.25 181 LEU A C 1
ATOM 1458 O O . LEU A 1 181 ? 15.521 -7.595 -14.075 1.00 97.25 181 LEU A O 1
ATOM 1462 N N . ALA A 1 182 ? 16.292 -5.522 -13.746 1.00 96.00 182 ALA A N 1
ATOM 1463 C CA . ALA A 1 182 ? 16.677 -5.305 -15.138 1.00 96.00 182 ALA A CA 1
ATOM 1464 C C . ALA A 1 182 ? 17.996 -5.990 -15.532 1.00 96.00 182 ALA A C 1
ATOM 1466 O O . ALA A 1 182 ? 18.306 -6.072 -16.723 1.00 96.00 182 ALA A O 1
ATOM 1467 N N . LYS A 1 183 ? 18.776 -6.506 -14.570 1.00 95.44 183 LYS A N 1
ATOM 1468 C CA . LYS A 1 183 ? 20.017 -7.227 -14.872 1.00 95.44 183 LYS A CA 1
ATOM 1469 C C . LYS A 1 183 ? 19.730 -8.561 -15.583 1.00 95.44 183 LYS A C 1
ATOM 1471 O O . LYS A 1 183 ? 18.712 -9.207 -15.308 1.00 95.44 183 LYS A O 1
ATOM 1476 N N . PRO A 1 184 ? 20.638 -9.020 -16.466 1.00 94.06 184 PRO A N 1
ATOM 1477 C CA . PRO A 1 184 ? 20.521 -10.331 -17.096 1.00 94.06 184 PRO A CA 1
ATOM 1478 C C . PRO A 1 184 ? 20.333 -11.449 -16.063 1.00 94.06 184 PRO A C 1
ATOM 1480 O O . PRO A 1 184 ? 20.964 -11.437 -15.007 1.00 94.06 184 PRO A O 1
ATOM 1483 N N . SER A 1 185 ? 19.466 -12.411 -16.377 1.00 94.00 185 SER A N 1
ATOM 1484 C CA . SER A 1 185 ? 19.194 -13.611 -15.568 1.00 94.00 185 SER A CA 1
ATOM 1485 C C . SER A 1 185 ? 18.541 -13.389 -14.192 1.00 94.00 185 SER A C 1
ATOM 1487 O O . SER A 1 185 ? 18.281 -14.364 -13.489 1.00 94.00 185 SER A O 1
ATOM 1489 N N . VAL A 1 186 ? 18.274 -12.146 -13.764 1.00 97.06 186 VAL A N 1
ATOM 1490 C CA . VAL A 1 186 ? 17.663 -11.889 -12.446 1.00 97.06 186 VAL A CA 1
ATOM 1491 C C . VAL A 1 186 ? 16.157 -12.146 -12.458 1.00 97.06 186 VAL A C 1
ATOM 1493 O O . VAL A 1 186 ? 15.656 -12.752 -11.514 1.00 97.06 186 VAL A O 1
ATOM 1496 N N . LEU A 1 187 ? 15.437 -11.743 -13.513 1.00 95.75 187 LEU A N 1
ATOM 1497 C CA . LEU A 1 187 ? 13.993 -12.005 -13.639 1.00 95.75 187 LEU A CA 1
ATOM 1498 C C . LEU A 1 187 ? 13.669 -13.501 -13.614 1.00 95.75 187 LEU A C 1
ATOM 1500 O O . LEU A 1 187 ? 12.698 -13.906 -12.982 1.00 95.75 187 LEU A O 1
ATOM 1504 N N . GLU A 1 188 ? 14.508 -14.315 -14.250 1.00 97.12 188 GLU A N 1
ATOM 1505 C CA . GLU A 1 188 ? 14.375 -15.773 -14.327 1.00 97.12 188 GLU A CA 1
ATOM 1506 C C . GLU A 1 188 ? 14.452 -16.461 -12.957 1.00 97.12 188 GLU A C 1
ATOM 1508 O O . GLU A 1 188 ? 14.066 -17.615 -12.826 1.00 97.12 188 GLU A O 1
ATOM 1513 N N . ARG A 1 189 ? 14.923 -15.768 -11.913 1.00 97.50 189 ARG A N 1
ATOM 1514 C CA . ARG A 1 189 ? 14.898 -16.284 -10.535 1.00 97.50 189 ARG A CA 1
ATOM 1515 C C . ARG A 1 189 ? 13.514 -16.196 -9.889 1.00 97.50 189 ARG A C 1
ATOM 1517 O O . ARG A 1 189 ? 13.307 -16.814 -8.849 1.00 97.50 189 ARG A O 1
ATOM 1524 N N . PHE A 1 190 ? 12.615 -15.388 -10.451 1.00 96.69 190 PHE A N 1
ATOM 1525 C CA . PHE A 1 190 ? 11.289 -15.100 -9.897 1.00 96.69 190 PHE A CA 1
ATOM 1526 C C . PHE A 1 190 ? 10.145 -15.526 -10.821 1.00 96.69 190 PHE A C 1
ATOM 1528 O O . PHE A 1 190 ? 9.003 -15.581 -10.374 1.00 96.69 190 PHE A O 1
ATOM 1535 N N . LEU A 1 191 ? 10.434 -15.787 -12.098 1.00 96.44 191 LEU A N 1
ATOM 1536 C CA . LEU A 1 191 ? 9.449 -16.129 -13.119 1.00 96.44 191 LEU A CA 1
ATOM 1537 C C . LEU A 1 191 ? 9.969 -17.271 -13.991 1.00 96.44 191 LEU A C 1
ATOM 1539 O O . LEU A 1 191 ? 11.066 -17.177 -14.536 1.00 96.44 191 LEU A O 1
ATOM 1543 N N . ASP A 1 192 ? 9.140 -18.294 -14.195 1.00 96.38 192 ASP A N 1
ATOM 1544 C CA . ASP A 1 192 ? 9.454 -19.419 -15.087 1.00 96.38 192 ASP A CA 1
ATOM 1545 C C . ASP A 1 192 ? 8.892 -19.221 -16.506 1.00 96.38 192 ASP A C 1
ATOM 1547 O O . ASP A 1 192 ? 9.424 -19.746 -17.491 1.00 96.38 192 ASP A O 1
ATOM 1551 N N . ASN A 1 193 ? 7.806 -18.448 -16.639 1.00 97.56 193 ASN A N 1
ATOM 1552 C CA . ASN A 1 193 ? 7.147 -18.226 -17.921 1.00 97.56 193 ASN A CA 1
ATOM 1553 C C . ASN A 1 193 ? 7.970 -17.281 -18.808 1.00 97.56 193 ASN A C 1
ATOM 1555 O O . ASN A 1 193 ? 8.014 -16.065 -18.608 1.00 97.56 193 ASN A O 1
ATOM 1559 N N . LYS A 1 194 ? 8.579 -17.852 -19.851 1.00 96.00 194 LYS A N 1
ATOM 1560 C CA . LYS A 1 194 ? 9.398 -17.121 -20.827 1.00 96.00 194 LYS A CA 1
ATOM 1561 C C . LYS A 1 194 ? 8.633 -16.017 -21.558 1.00 96.00 194 LYS A C 1
ATOM 1563 O O . LYS A 1 194 ? 9.238 -15.003 -21.901 1.00 96.00 194 LYS A O 1
ATOM 1568 N N . GLU A 1 195 ? 7.336 -16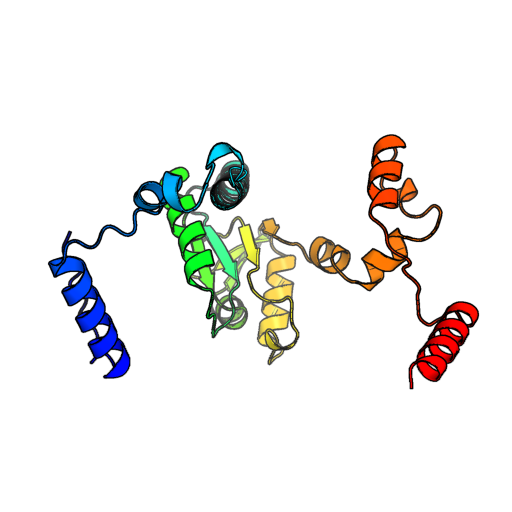.195 -21.801 1.00 97.56 195 GLU A N 1
ATOM 1569 C CA . GLU A 1 195 ? 6.512 -15.178 -22.457 1.00 97.56 195 GLU A CA 1
ATOM 1570 C C . GLU A 1 195 ? 6.321 -13.956 -21.549 1.00 97.56 195 GLU A C 1
ATOM 1572 O O . GLU A 1 195 ? 6.472 -12.820 -22.002 1.00 97.56 195 GLU A O 1
ATOM 1577 N N . ASP A 1 196 ? 6.077 -14.176 -20.257 1.00 97.12 196 ASP A N 1
ATOM 1578 C CA . ASP A 1 196 ? 5.920 -13.095 -19.280 1.00 97.12 196 ASP A CA 1
ATOM 1579 C C . ASP A 1 196 ? 7.246 -12.365 -19.039 1.00 97.12 196 ASP A C 1
ATOM 1581 O O . ASP A 1 196 ? 7.279 -11.132 -19.021 1.00 97.12 196 ASP A O 1
ATOM 1585 N N . ILE A 1 197 ? 8.365 -13.099 -18.971 1.00 97.31 197 ILE A N 1
ATOM 1586 C CA . ILE A 1 197 ? 9.711 -12.505 -18.922 1.00 97.31 197 ILE A CA 1
ATOM 1587 C C . ILE A 1 197 ? 9.951 -11.609 -20.144 1.00 97.31 197 ILE A C 1
ATOM 1589 O O . ILE A 1 197 ? 10.440 -10.485 -20.003 1.00 97.31 197 ILE A O 1
ATOM 1593 N N . ALA A 1 198 ? 9.601 -12.078 -21.346 1.00 96.94 198 ALA A N 1
ATOM 1594 C CA . ALA A 1 198 ? 9.766 -11.303 -22.572 1.00 96.94 198 ALA A CA 1
ATOM 1595 C C . ALA A 1 198 ? 8.894 -10.036 -22.575 1.00 96.94 198 ALA A C 1
ATOM 1597 O O . ALA A 1 198 ? 9.380 -8.961 -22.939 1.00 96.94 198 ALA A O 1
ATOM 1598 N N . LYS A 1 199 ? 7.635 -10.132 -22.122 1.00 97.88 199 LYS A N 1
ATOM 1599 C CA . LYS A 1 199 ? 6.732 -8.978 -21.972 1.00 97.88 199 LYS A CA 1
ATOM 1600 C C . LYS A 1 199 ? 7.290 -7.947 -20.992 1.00 97.88 199 LYS A C 1
ATOM 1602 O O . LYS A 1 199 ? 7.314 -6.766 -21.324 1.00 97.88 199 LYS A O 1
ATOM 1607 N N . LEU A 1 200 ? 7.788 -8.376 -19.830 1.00 97.25 200 LEU A N 1
ATOM 1608 C CA . LEU A 1 200 ? 8.381 -7.474 -18.836 1.00 97.25 200 LEU A CA 1
ATOM 1609 C C . LEU A 1 200 ? 9.633 -6.780 -19.373 1.00 97.25 200 LEU A C 1
ATOM 1611 O O . LEU A 1 200 ? 9.736 -5.557 -19.290 1.00 97.25 200 LEU A O 1
ATOM 1615 N N . ARG A 1 201 ? 10.548 -7.535 -19.993 1.00 96.44 201 ARG A N 1
ATOM 1616 C CA . ARG A 1 201 ? 11.771 -6.974 -20.591 1.00 96.44 201 ARG A CA 1
ATOM 1617 C C . ARG A 1 201 ? 11.478 -5.942 -21.672 1.00 96.44 201 ARG A C 1
ATOM 1619 O O . ARG A 1 201 ? 12.198 -4.956 -21.765 1.00 96.44 201 ARG A O 1
ATOM 1626 N N . LYS A 1 202 ? 10.409 -6.125 -22.453 1.00 97.56 202 LYS A N 1
ATOM 1627 C CA . LYS A 1 202 ? 9.985 -5.152 -23.473 1.00 97.56 202 LYS A CA 1
ATOM 1628 C C . LYS A 1 202 ? 9.621 -3.785 -22.876 1.00 97.56 202 LYS A C 1
ATOM 1630 O O . LYS A 1 202 ? 9.731 -2.778 -23.568 1.00 97.56 202 LYS A O 1
ATOM 1635 N N . CYS A 1 203 ? 9.206 -3.744 -21.611 1.00 96.81 203 CYS A N 1
ATOM 1636 C CA . CYS A 1 203 ? 8.867 -2.514 -20.899 1.00 96.81 203 CYS A CA 1
ATOM 1637 C C . CYS A 1 203 ? 10.066 -1.878 -20.173 1.00 96.81 203 CYS A C 1
ATOM 1639 O O . CYS A 1 203 ? 9.919 -0.797 -19.601 1.00 96.81 203 CYS A O 1
ATOM 1641 N N . PHE A 1 204 ? 11.235 -2.527 -20.144 1.00 96.50 204 PHE A N 1
ATOM 1642 C CA . PHE A 1 204 ? 12.406 -2.002 -19.444 1.00 96.50 204 PHE A CA 1
ATOM 1643 C C . PHE A 1 204 ? 13.150 -0.985 -20.309 1.00 96.50 204 PHE A C 1
ATOM 1645 O O . PHE A 1 204 ? 13.529 -1.259 -21.446 1.00 96.50 204 PHE A O 1
ATOM 1652 N N . ALA A 1 205 ? 13.400 0.188 -19.733 1.00 96.06 205 ALA A N 1
ATOM 1653 C CA . ALA A 1 205 ? 14.412 1.107 -20.231 1.00 96.06 205 ALA A CA 1
ATOM 1654 C C . ALA A 1 205 ? 15.813 0.665 -19.765 1.00 96.06 205 ALA A C 1
ATOM 1656 O O . ALA A 1 205 ? 15.958 -0.251 -18.951 1.00 96.06 205 ALA A O 1
ATOM 1657 N N . GLY A 1 206 ? 16.849 1.350 -20.250 1.00 94.31 206 GLY A N 1
ATOM 1658 C CA . GLY A 1 206 ? 18.205 1.180 -19.739 1.00 94.31 206 GLY A CA 1
ATOM 1659 C C . GLY A 1 206 ? 18.301 1.588 -18.266 1.00 94.31 206 GLY A C 1
ATOM 1660 O O . GLY A 1 206 ? 18.007 2.730 -17.914 1.00 94.31 206 GLY A O 1
ATOM 1661 N N . LEU A 1 207 ? 18.675 0.641 -17.404 1.00 95.44 207 LEU A N 1
ATOM 1662 C CA . LEU A 1 207 ? 18.744 0.815 -15.955 1.00 95.44 207 LEU A CA 1
ATOM 1663 C C . LEU A 1 207 ? 20.098 0.320 -15.449 1.00 95.44 207 LEU A C 1
ATOM 1665 O O . LEU A 1 207 ? 20.396 -0.875 -15.490 1.00 95.44 207 LEU A O 1
ATOM 1669 N N . TRP A 1 208 ? 20.903 1.238 -14.925 1.00 94.81 208 TRP A N 1
ATOM 1670 C CA . TRP A 1 208 ? 22.258 0.955 -14.465 1.00 94.81 208 TRP A CA 1
ATOM 1671 C C . TRP A 1 208 ? 22.482 1.490 -13.058 1.00 94.81 208 TRP A C 1
ATOM 1673 O O . TRP A 1 208 ? 21.794 2.399 -12.597 1.00 94.81 208 TRP A O 1
ATOM 1683 N N . SER A 1 209 ? 23.440 0.883 -12.372 1.00 94.00 209 SER A N 1
ATOM 1684 C CA . SER A 1 209 ? 23.893 1.304 -11.053 1.00 94.00 209 SER A CA 1
ATOM 1685 C C . SER A 1 209 ? 25.157 2.162 -11.198 1.00 94.00 209 SER A C 1
ATOM 1687 O O . SER A 1 209 ? 25.854 2.077 -12.210 1.00 94.00 209 SER A O 1
ATOM 1689 N N . LEU A 1 210 ? 25.421 3.029 -10.217 1.00 93.50 210 LEU A N 1
ATOM 1690 C CA . LEU A 1 210 ? 26.516 4.012 -10.265 1.00 93.50 210 LEU A CA 1
ATOM 1691 C C . LEU A 1 210 ? 27.912 3.403 -10.045 1.00 93.50 210 LEU A C 1
ATOM 1693 O O . LEU A 1 210 ? 28.905 4.105 -10.146 1.00 93.50 210 LEU A O 1
ATOM 1697 N N . ASP A 1 211 ? 27.980 2.110 -9.747 1.00 92.81 211 ASP A N 1
ATOM 1698 C CA . ASP A 1 211 ? 29.194 1.287 -9.703 1.00 92.81 211 ASP A CA 1
ATOM 1699 C C . ASP A 1 211 ? 29.628 0.787 -11.094 1.00 92.81 211 ASP A C 1
ATOM 1701 O O . ASP A 1 211 ? 30.651 0.120 -11.220 1.00 92.81 211 ASP A O 1
ATOM 1705 N N . ASN A 1 212 ? 28.864 1.087 -12.150 1.00 90.94 212 ASN A N 1
ATOM 1706 C CA . ASN A 1 212 ? 29.269 0.817 -13.525 1.00 90.94 212 ASN A CA 1
ATOM 1707 C C . ASN A 1 212 ? 30.032 2.020 -14.103 1.00 90.94 212 ASN A C 1
ATOM 1709 O O . ASN A 1 212 ? 29.430 2.926 -14.684 1.00 90.94 212 ASN A O 1
ATOM 1713 N N . ASP A 1 213 ? 31.358 1.998 -13.965 1.00 91.88 213 ASP A N 1
ATOM 1714 C CA . ASP A 1 213 ? 32.253 3.080 -14.396 1.00 91.88 213 ASP A CA 1
ATOM 1715 C C . ASP A 1 213 ? 32.097 3.454 -15.880 1.00 91.88 213 ASP A C 1
ATOM 1717 O O . ASP A 1 213 ? 32.159 4.633 -16.231 1.00 91.88 213 ASP A O 1
ATOM 1721 N N . GLU A 1 214 ? 31.853 2.480 -16.765 1.00 93.25 214 GLU A N 1
ATOM 1722 C CA . GLU A 1 214 ? 31.671 2.732 -18.201 1.00 93.25 214 GLU A CA 1
ATOM 1723 C C . GLU A 1 214 ? 30.405 3.548 -18.474 1.00 93.25 214 GLU A C 1
ATOM 1725 O O . GLU A 1 214 ? 30.436 4.540 -19.209 1.00 93.25 214 GLU A O 1
ATOM 1730 N N . ILE A 1 215 ? 29.291 3.162 -17.848 1.00 92.25 215 ILE A N 1
ATOM 1731 C CA . ILE A 1 215 ? 28.017 3.872 -17.982 1.00 92.25 215 ILE A CA 1
ATOM 1732 C C . ILE A 1 215 ? 28.094 5.246 -17.321 1.00 92.25 215 ILE A C 1
ATOM 1734 O O . ILE A 1 215 ? 27.590 6.216 -17.886 1.00 92.25 215 ILE A O 1
ATOM 1738 N N . VAL A 1 216 ? 28.754 5.360 -16.165 1.00 93.50 216 VAL A N 1
ATOM 1739 C CA . VAL A 1 216 ? 28.970 6.649 -15.492 1.00 93.50 216 VAL A CA 1
ATOM 1740 C C . VAL A 1 216 ? 29.780 7.589 -16.382 1.00 93.50 216 VAL A C 1
ATOM 1742 O O . VAL A 1 216 ? 29.368 8.730 -16.599 1.00 93.50 216 VAL A O 1
ATOM 1745 N N . LYS A 1 217 ? 30.884 7.111 -16.965 1.00 93.75 217 LYS A N 1
ATOM 1746 C CA . LYS A 1 217 ? 31.696 7.896 -17.902 1.00 93.75 217 LYS A CA 1
ATOM 1747 C C . LYS A 1 217 ? 30.879 8.333 -19.118 1.00 93.75 217 LYS A C 1
ATOM 1749 O O . LYS A 1 217 ? 30.882 9.514 -19.459 1.00 93.75 217 LYS A O 1
ATOM 1754 N N . SER A 1 218 ? 30.119 7.416 -19.718 1.00 93.38 218 SER A N 1
ATOM 1755 C CA . SER A 1 218 ? 29.241 7.725 -20.852 1.00 93.38 218 SER A CA 1
ATOM 1756 C C . SER A 1 218 ? 28.169 8.764 -20.498 1.00 93.38 218 SER A C 1
ATOM 1758 O O . SER A 1 218 ? 27.890 9.668 -21.288 1.00 93.38 218 SER A O 1
ATOM 1760 N N . ALA A 1 219 ? 27.586 8.687 -19.299 1.00 93.12 219 ALA A N 1
ATOM 1761 C CA . ALA A 1 219 ? 26.613 9.667 -18.828 1.00 93.12 219 ALA A CA 1
ATOM 1762 C C . ALA A 1 219 ? 27.239 11.067 -18.688 1.00 93.12 219 ALA A C 1
ATOM 1764 O O . ALA A 1 219 ? 26.654 12.042 -19.162 1.00 93.12 219 ALA A O 1
ATOM 1765 N N . ILE A 1 220 ? 28.443 11.170 -18.111 1.00 92.94 220 ILE A N 1
ATOM 1766 C CA . ILE A 1 220 ? 29.181 12.439 -17.951 1.00 92.94 220 ILE A CA 1
ATOM 1767 C C . ILE A 1 220 ? 29.546 13.056 -19.312 1.00 92.94 220 ILE A C 1
ATOM 1769 O O . ILE A 1 220 ? 29.379 14.261 -19.520 1.00 92.94 220 ILE A O 1
ATOM 1773 N N . GLU A 1 221 ? 30.011 12.243 -20.261 1.00 92.00 221 GLU A N 1
ATOM 1774 C CA . GLU A 1 221 ? 30.380 12.697 -21.611 1.00 92.00 221 GLU A CA 1
ATOM 1775 C C . GLU A 1 221 ? 29.173 13.220 -22.403 1.00 92.00 221 GLU A C 1
ATOM 1777 O O . GLU A 1 221 ? 29.282 14.189 -23.151 1.00 92.00 221 GLU A O 1
ATOM 1782 N N . ASN A 1 222 ? 28.001 12.608 -22.233 1.00 86.44 222 ASN A N 1
ATOM 1783 C CA . ASN A 1 222 ? 26.786 13.056 -22.913 1.00 86.44 222 ASN A CA 1
ATOM 1784 C C . ASN A 1 222 ? 26.165 14.298 -22.255 1.00 86.44 222 ASN A C 1
ATOM 1786 O O . ASN A 1 222 ? 25.605 15.136 -22.958 1.00 86.44 222 ASN A O 1
ATOM 1790 N N . LEU A 1 223 ? 26.312 14.461 -20.935 1.00 80.19 223 LEU A N 1
ATOM 1791 C CA . LEU A 1 223 ? 25.921 15.681 -20.217 1.00 80.19 223 LEU A CA 1
ATOM 1792 C C . LEU A 1 223 ? 26.742 16.900 -20.664 1.00 80.19 223 LEU A C 1
ATOM 1794 O O . LEU A 1 223 ? 26.175 17.962 -20.892 1.00 80.19 223 LEU A O 1
ATOM 1798 N N . THR A 1 224 ? 28.054 16.737 -20.849 1.00 68.75 224 THR A N 1
ATOM 1799 C CA . THR A 1 224 ? 28.964 17.823 -21.274 1.00 68.75 224 THR A CA 1
ATOM 1800 C C . THR A 1 224 ? 28.806 18.235 -22.741 1.00 68.75 224 THR A C 1
ATOM 1802 O O . THR A 1 224 ? 29.245 19.314 -23.118 1.00 68.75 224 THR A O 1
ATOM 1805 N N . ARG A 1 225 ? 28.163 17.413 -23.581 1.00 62.41 225 ARG A N 1
ATOM 1806 C CA . ARG A 1 225 ? 27.830 17.764 -24.977 1.00 62.41 225 ARG A CA 1
ATOM 1807 C C . ARG A 1 225 ? 26.541 18.576 -25.127 1.00 62.41 225 ARG A C 1
ATOM 1809 O O . ARG A 1 225 ? 26.296 19.107 -26.205 1.00 62.41 225 ARG A O 1
ATOM 1816 N N . LEU A 1 226 ? 25.705 18.614 -24.090 1.00 56.22 226 LEU A N 1
ATOM 1817 C CA . LEU A 1 226 ? 24.420 19.325 -24.080 1.00 56.22 226 LEU A CA 1
ATOM 1818 C C . LEU A 1 226 ? 24.497 20.701 -23.394 1.00 56.22 226 LEU A C 1
ATOM 1820 O O . LEU A 1 226 ? 23.524 21.451 -23.455 1.00 56.22 226 LEU A O 1
ATOM 1824 N N . SER A 1 227 ? 25.624 21.010 -22.744 1.00 48.44 227 SER A N 1
ATOM 1825 C CA . SER A 1 227 ? 25.959 22.304 -22.131 1.00 48.44 227 SER A CA 1
ATOM 1826 C C . SER A 1 227 ? 26.805 23.162 -23.060 1.00 48.44 227 SER A C 1
ATOM 1828 O O . SER A 1 227 ? 26.532 24.377 -23.144 1.00 48.44 227 SER A O 1
#

Organism: Aegilops tauschii subsp. strangulata (NCBI:txid200361)

pLDDT: mean 88.43, std 14.99, range [29.61, 98.62]

InterPro domains:
  IPR004887 Glutathione synthase, substrate-binding domain [PF03199] (72-172)
  IPR005615 Glutathione synthase [PF03917] (34-222)
  IPR005615 Glutathione sy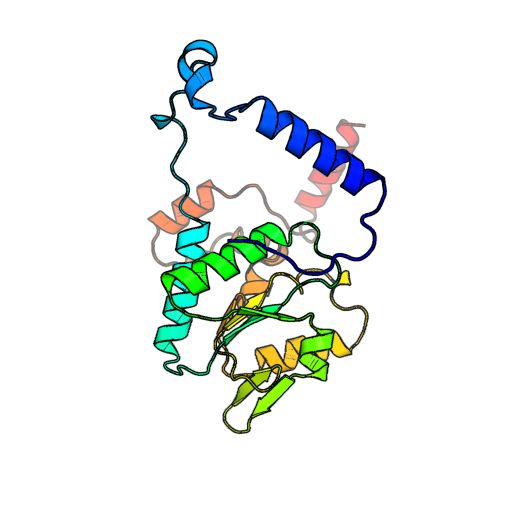nthase [PTHR11130] (33-222)
  IPR014042 Glutathione synthase, alpha-helical [G3DSA:1.10.1080.10] (170-206)
  IPR016185 Pre-ATP-grasp domain superfamily [SSF52440] (71-174)
  IPR037013 Glutathione synthase, substrate-binding domain superfamily [G3DSA:3.40.50.1760] (50-169)

Radius of gyration: 24.24 Å; chains: 1; bounding box: 64×54×54 Å